Protein AF-0000000077102869 (afdb_homodimer)

Sequence (336 aa):
MNDMNSGKWITVGRIVAPHGVRGDLRVLPETERPAMFKKLKKLFLGGRTYDVRSSRPHKNVYIIHLAGVEDRNGAEPLVGTPVEIPVAELPKLPEGEYYYFQLIGLTVVSDTGDTVGTLTEIIETGANNVYAVKTAEGKEIYLPAIPSCVLSVQPEEKTMTVHLPEWEMNDMNSGKWITVGRIVAPHGVRGDLRVLPETERPAMFKKLKKLFLGGRTYDVRSSRPHKNVYIIHLAGVEDRNGAEPLVGTPVEIPVAELPKLPEGEYYYFQLIGLTVVSDTGDTVGTLTEIIETGANNVYAVKTAEGKEIYLPAIPSCVLSVQPEEKTMTVHLPEWE

Nearest PDB structures (foldseek):
  3a1p-assembly2_C  TM=8.674E-01  e=5.433E-14  Thermus thermophilus HB8
  2f1l-assembly1_A-2  TM=5.100E-01  e=1.401E-15  Pseudomonas aeruginosa
  3h9n-assembly1_A  TM=4.658E-01  e=3.348E-14  Haemophilus influenzae
  2qgg-assembly1_A  TM=4.852E-01  e=1.510E-13  Acinetobacter calcoaceticus
  7cq1-assembly1_A  TM=8.687E-01  e=9.688E-05  Mycobacterium tuberculosis H37Rv

Solvent-accessible surface area (backbone atoms only — not comparable to full-atom values): 18611 Å² total; per-residue (Å²): 134,78,78,72,63,92,65,63,67,43,73,41,26,27,28,51,37,47,41,59,67,61,11,23,31,29,31,36,62,54,52,99,59,56,74,55,55,65,70,52,55,57,40,35,46,87,89,40,78,34,46,45,73,43,48,44,82,51,92,71,27,31,44,35,32,38,62,93,27,66,23,38,79,59,23,52,79,46,42,60,33,54,32,26,37,51,58,88,72,53,81,86,65,60,92,96,54,78,60,67,76,65,47,51,66,19,36,30,26,35,79,86,68,46,80,57,29,30,30,71,44,79,44,84,50,95,63,61,37,34,35,34,25,37,27,91,85,68,46,65,44,60,42,60,63,40,71,86,26,44,68,45,79,37,61,94,77,40,35,30,34,27,42,80,70,71,68,108,135,79,77,71,65,91,65,61,69,43,71,44,26,28,27,52,36,47,40,59,65,60,11,23,31,29,32,36,62,53,52,99,59,58,74,56,55,63,70,52,55,56,40,35,44,89,90,40,80,34,47,43,74,46,49,43,82,50,92,69,26,32,45,35,32,39,62,92,27,67,22,38,79,59,24,51,78,47,41,61,34,52,31,27,38,52,57,88,72,53,79,86,65,61,90,96,54,77,60,68,77,64,48,51,66,20,36,30,24,35,78,87,68,46,78,56,28,30,30,71,44,78,46,84,51,95,65,60,38,35,36,34,26,36,25,92,85,68,48,64,43,58,41,61,64,41,69,85,26,45,68,46,77,37,60,92,76,40,33,32,34,26,42,78,69,71,67,110

Structure (mmCIF, N/CA/C/O backbone):
data_AF-0000000077102869-model_v1
#
loop_
_entity.id
_entity.type
_entity.pdbx_description
1 polymer 'Ribosome maturation factor RimM'
#
loop_
_atom_site.group_PDB
_atom_site.id
_atom_site.type_symbol
_atom_site.label_atom_id
_atom_site.label_alt_id
_atom_site.label_comp_id
_atom_site.label_asym_id
_atom_site.label_entity_id
_atom_site.label_seq_id
_atom_site.pdbx_PDB_ins_code
_atom_site.Cartn_x
_atom_site.Cartn_y
_atom_site.Cartn_z
_atom_site.occupancy
_atom_site.B_iso_or_equiv
_atom_site.auth_seq_id
_atom_site.auth_comp_id
_atom_site.auth_asym_id
_atom_site.auth_atom_id
_atom_site.pdbx_PDB_model_num
ATOM 1 N N . MET A 1 1 ? 10.93 36.062 -1.673 1 30.61 1 MET A N 1
ATOM 2 C CA . MET A 1 1 ? 11.266 35.594 -3.014 1 30.61 1 MET A CA 1
ATOM 3 C C . MET A 1 1 ? 11.805 34.156 -2.977 1 30.61 1 MET A C 1
ATOM 5 O O . MET A 1 1 ? 12.891 33.906 -2.445 1 30.61 1 MET A O 1
ATOM 9 N N . ASN A 1 2 ? 11.094 33.031 -2.426 1 37.41 2 ASN A N 1
ATOM 10 C CA . ASN A 1 2 ? 11.383 31.766 -1.757 1 37.41 2 ASN A CA 1
ATOM 11 C C . ASN A 1 2 ? 12.297 30.875 -2.598 1 37.41 2 ASN A C 1
ATOM 13 O O . ASN A 1 2 ? 12.008 30.609 -3.764 1 37.41 2 ASN A O 1
ATOM 17 N N . ASP A 1 3 ? 13.508 31.062 -2.361 1 34.66 3 ASP A N 1
ATOM 18 C CA . ASP A 1 3 ? 14.555 30.234 -2.963 1 34.66 3 ASP A CA 1
ATOM 19 C C . ASP A 1 3 ? 14.078 28.797 -3.139 1 34.66 3 ASP A C 1
ATOM 21 O O . ASP A 1 3 ? 14.125 28 -2.197 1 34.66 3 ASP A O 1
ATOM 25 N N . MET A 1 4 ? 12.852 28.453 -3.584 1 41.59 4 MET A N 1
ATOM 26 C CA . MET A 1 4 ? 12.484 27.141 -4.102 1 41.59 4 MET A CA 1
ATOM 27 C C . MET A 1 4 ? 13.703 26.406 -4.664 1 41.59 4 MET A C 1
ATOM 29 O O . MET A 1 4 ? 14.117 26.672 -5.793 1 41.59 4 MET A O 1
ATOM 33 N N . ASN A 1 5 ? 14.68 26.359 -3.938 1 45.09 5 ASN A N 1
ATOM 34 C CA . ASN A 1 5 ? 15.914 25.703 -4.34 1 45.09 5 ASN A CA 1
ATOM 35 C C . ASN A 1 5 ? 15.633 24.438 -5.16 1 45.09 5 ASN A C 1
ATOM 37 O O . ASN A 1 5 ? 14.602 23.781 -4.969 1 45.09 5 ASN A O 1
ATOM 41 N N . SER A 1 6 ? 16.109 24.297 -6.41 1 53.5 6 SER A N 1
ATOM 42 C CA . SER A 1 6 ? 16.203 23.453 -7.598 1 53.5 6 SER A CA 1
ATOM 43 C C . SER A 1 6 ? 16.188 21.984 -7.23 1 53.5 6 SER A C 1
ATOM 45 O O . SER A 1 6 ? 16.344 21.109 -8.094 1 53.5 6 SER A O 1
ATOM 47 N N . GLY A 1 7 ? 16.031 21.672 -5.879 1 69 7 GLY A N 1
ATOM 48 C CA . GLY A 1 7 ? 16.281 20.266 -5.641 1 69 7 GLY A CA 1
ATOM 49 C C . GLY A 1 7 ? 15.016 19.422 -5.711 1 69 7 GLY A C 1
ATOM 50 O O . GLY A 1 7 ? 13.914 19.953 -5.824 1 69 7 GLY A O 1
ATOM 51 N N . LYS A 1 8 ? 15.102 18.109 -5.855 1 85.56 8 LYS A N 1
ATOM 52 C CA . LYS A 1 8 ? 14.062 17.094 -5.945 1 85.56 8 LYS A CA 1
ATOM 53 C C . LYS A 1 8 ? 13.289 16.969 -4.633 1 85.56 8 LYS A C 1
ATOM 55 O O . LYS A 1 8 ? 13.875 17.016 -3.553 1 85.56 8 LYS A O 1
ATOM 60 N N . TRP A 1 9 ? 11.93 17.141 -4.66 1 88.38 9 TRP A N 1
ATOM 61 C CA . TRP A 1 9 ? 11.055 16.969 -3.506 1 88.38 9 TRP A CA 1
ATOM 62 C C . TRP A 1 9 ? 10.422 15.578 -3.51 1 88.38 9 TRP A C 1
ATOM 64 O O . TRP A 1 9 ? 10.219 14.984 -4.57 1 88.38 9 TRP A O 1
ATOM 74 N N . ILE A 1 10 ? 10.141 15.141 -2.33 1 92.12 10 ILE A N 1
ATOM 75 C CA . ILE A 1 10 ? 9.445 13.859 -2.207 1 92.12 10 ILE A CA 1
ATOM 76 C C . ILE A 1 10 ? 8.258 14.008 -1.259 1 92.12 10 ILE A C 1
ATOM 78 O O . ILE A 1 10 ? 8.344 14.719 -0.254 1 92.12 10 ILE A O 1
ATOM 82 N N . THR A 1 11 ? 7.172 13.344 -1.599 1 95.06 11 THR A N 1
ATOM 83 C CA . THR A 1 11 ? 6.004 13.305 -0.723 1 95.06 11 THR A CA 1
ATOM 84 C C . THR A 1 11 ? 6.211 12.289 0.401 1 95.06 11 THR A C 1
ATOM 86 O O . THR A 1 11 ? 6.578 11.141 0.15 1 95.06 11 THR A O 1
ATOM 89 N N . VAL A 1 12 ? 5.969 12.758 1.649 1 95.38 12 VAL A N 1
ATOM 90 C CA . VAL A 1 12 ? 6.242 11.859 2.768 1 95.38 12 VAL A CA 1
ATOM 91 C C . VAL A 1 12 ? 4.988 11.703 3.621 1 95.38 12 VAL A C 1
ATOM 93 O O . VAL A 1 12 ? 4.992 10.969 4.613 1 95.38 12 VAL A O 1
ATOM 96 N N . GLY A 1 13 ? 3.914 12.328 3.25 1 96.69 13 GLY A N 1
ATOM 97 C CA . GLY A 1 13 ? 2.666 12.234 3.99 1 96.69 13 GLY A CA 1
ATOM 98 C C . GLY A 1 13 ? 1.597 13.18 3.477 1 96.69 13 GLY A C 1
ATOM 99 O O . GLY A 1 13 ? 1.709 13.711 2.369 1 96.69 13 GLY A O 1
ATOM 100 N N . ARG A 1 14 ? 0.601 13.359 4.34 1 97.56 14 ARG A N 1
ATOM 101 C CA . ARG A 1 14 ? -0.479 14.281 4.02 1 97.56 14 ARG A CA 1
ATOM 102 C C . ARG A 1 14 ? -1.113 14.844 5.289 1 97.56 14 ARG A C 1
ATOM 104 O O . ARG A 1 14 ? -1.105 14.195 6.332 1 97.56 14 ARG A O 1
ATOM 111 N N . ILE A 1 15 ? -1.619 16.031 5.172 1 97.38 15 ILE A N 1
ATOM 112 C CA . ILE A 1 15 ? -2.375 16.625 6.273 1 97.38 15 ILE A CA 1
ATOM 113 C C . ILE A 1 15 ? -3.789 16.047 6.293 1 97.38 15 ILE A C 1
ATOM 115 O O . ILE A 1 15 ? -4.539 16.188 5.324 1 97.38 15 ILE A O 1
ATOM 119 N N . VAL A 1 16 ? -4.156 15.477 7.461 1 96 16 VAL A N 1
ATOM 120 C CA . VAL A 1 16 ? -5.434 14.773 7.418 1 96 16 VAL A CA 1
ATOM 121 C C . VAL A 1 16 ? -6.453 15.5 8.297 1 96 16 VAL A C 1
ATOM 123 O O . VAL A 1 16 ? -7.656 15.242 8.203 1 96 16 VAL A O 1
ATOM 126 N N . ALA A 1 17 ? -6.004 16.438 9.242 1 94.75 17 ALA A N 1
ATOM 127 C CA . ALA A 1 17 ? -6.93 17.188 10.094 1 94.75 17 ALA A CA 1
ATOM 128 C C . ALA A 1 17 ? -6.203 18.281 10.867 1 94.75 17 ALA A C 1
ATOM 130 O O . ALA A 1 17 ? -4.992 18.188 11.086 1 94.75 17 ALA A O 1
ATOM 131 N N . PRO A 1 18 ? -6.988 19.328 11.219 1 94.94 18 PRO A N 1
ATOM 132 C CA . PRO A 1 18 ? -6.465 20.188 12.281 1 94.94 18 PRO A CA 1
ATOM 133 C C . PRO A 1 18 ? -6.441 19.484 13.641 1 94.94 18 PRO A C 1
ATOM 135 O O . PRO A 1 18 ? -7.152 18.5 13.852 1 94.94 18 PRO A O 1
ATOM 138 N N . HIS A 1 19 ? -5.598 19.938 14.523 1 95.06 19 HIS A N 1
ATOM 139 C CA . HIS A 1 19 ? -5.535 19.453 15.898 1 95.06 19 HIS A CA 1
ATOM 140 C C . HIS A 1 19 ? -5.738 20.594 16.891 1 95.06 19 HIS A C 1
ATOM 142 O O . HIS A 1 19 ? -4.8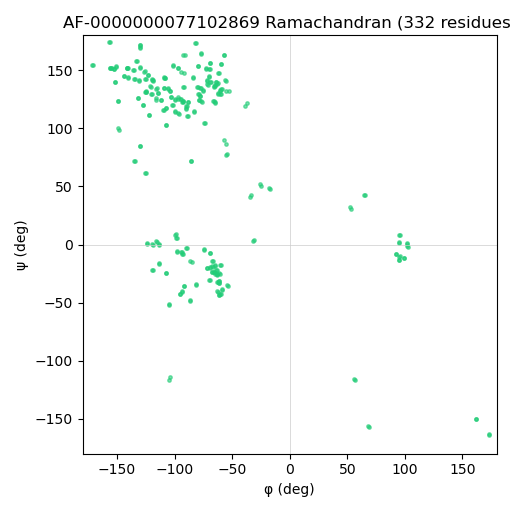63 21.453 17.047 1 95.06 19 HIS A O 1
ATOM 148 N N . GLY A 1 20 ? -6.816 20.562 17.547 1 92.5 20 GLY A N 1
ATOM 149 C CA . GLY A 1 20 ? -7.09 21.609 18.516 1 92.5 20 GLY A CA 1
ATOM 150 C C . GLY A 1 20 ? -7.352 22.953 17.859 1 92.5 20 GLY A C 1
ATOM 151 O O . GLY A 1 20 ? -7.84 23.031 16.734 1 92.5 20 GLY A O 1
ATOM 152 N N . VAL A 1 21 ? -7.125 24.016 18.672 1 93.44 21 VAL A N 1
ATOM 153 C CA . VAL A 1 21 ? -7.539 25.344 18.234 1 93.44 21 VAL A CA 1
ATOM 154 C C . VAL A 1 21 ? -6.312 26.219 18 1 93.44 21 VAL A C 1
ATOM 156 O O . VAL A 1 21 ? -6.434 27.391 17.594 1 93.44 21 VAL A O 1
ATOM 159 N N . ARG A 1 22 ? -5.125 25.734 18.188 1 94.88 22 ARG A N 1
ATOM 160 C CA . ARG A 1 22 ? -3.918 26.547 18.156 1 94.88 22 ARG A CA 1
ATOM 161 C C . ARG A 1 22 ? -3.229 26.453 16.797 1 94.88 22 ARG A C 1
ATOM 163 O O . ARG A 1 22 ? -2.084 26.891 16.641 1 94.88 22 ARG A O 1
ATOM 170 N N . GLY A 1 23 ? -3.824 25.797 15.836 1 97.06 23 GLY A N 1
ATOM 171 C CA . GLY A 1 23 ? -3.285 25.734 14.492 1 97.06 23 GLY A CA 1
ATOM 172 C C . GLY A 1 23 ? -2.449 24.5 14.227 1 97.06 23 GLY A C 1
ATOM 173 O O . GLY A 1 23 ? -1.849 24.359 13.164 1 97.06 23 GLY A O 1
ATOM 174 N N . ASP A 1 24 ? -2.449 23.594 15.141 1 97.25 24 ASP A N 1
ATOM 175 C CA . ASP A 1 24 ? -1.696 22.359 14.953 1 97.25 24 ASP A CA 1
ATOM 176 C C . ASP A 1 24 ? -2.336 21.484 13.875 1 97.25 24 ASP A C 1
ATOM 178 O O . ASP A 1 24 ? -3.543 21.562 13.641 1 97.25 24 ASP A O 1
ATOM 182 N N . LEU A 1 25 ? -1.438 20.703 13.227 1 97.31 25 LEU A N 1
ATOM 183 C CA . LEU A 1 25 ? -1.884 19.859 12.125 1 97.31 25 LEU A CA 1
ATOM 184 C C . LEU A 1 25 ? -1.639 18.391 12.438 1 97.31 25 LEU A C 1
ATOM 186 O O . LEU A 1 25 ? -0.607 18.031 13.016 1 97.31 25 LEU A O 1
ATOM 190 N N . ARG A 1 26 ? -2.572 17.516 12.047 1 96.44 26 ARG A N 1
ATOM 191 C CA . ARG A 1 26 ? -2.365 16.062 12.039 1 96.44 26 ARG A CA 1
ATOM 192 C C . ARG A 1 26 ? -1.809 15.609 10.695 1 96.44 26 ARG A C 1
ATOM 194 O O . ARG A 1 26 ? -2.477 15.727 9.664 1 96.44 26 ARG A O 1
ATOM 201 N N . VAL A 1 27 ? -0.632 15.078 10.734 1 97.62 27 VAL A N 1
ATOM 202 C CA . VAL A 1 27 ? 0.042 14.594 9.539 1 97.62 27 VAL A CA 1
ATOM 203 C C . VAL A 1 27 ? 0.064 13.07 9.539 1 97.62 27 VAL A C 1
ATOM 205 O O . VAL A 1 27 ? 0.608 12.453 10.453 1 97.62 27 VAL A O 1
ATOM 208 N N . LEU A 1 28 ? -0.569 12.516 8.578 1 97.38 28 LEU A N 1
ATOM 209 C CA . LEU A 1 28 ? -0.46 11.078 8.359 1 97.38 28 LEU A CA 1
ATOM 210 C C . LEU A 1 28 ? 0.793 10.742 7.559 1 97.38 28 LEU A C 1
ATOM 212 O O . LEU A 1 28 ? 0.917 11.133 6.398 1 97.38 28 LEU A O 1
ATOM 216 N N . PRO A 1 29 ? 1.696 10.031 8.219 1 96.25 29 PRO A N 1
ATOM 217 C CA . PRO A 1 29 ? 2.902 9.664 7.469 1 96.25 29 PRO A CA 1
ATOM 218 C C . PRO A 1 29 ? 2.613 8.703 6.32 1 96.25 29 PRO A C 1
ATOM 220 O O . PRO A 1 29 ? 1.789 7.793 6.461 1 96.25 29 PRO A O 1
ATOM 223 N N . GLU A 1 30 ? 3.189 8.961 5.23 1 93.69 30 GLU A N 1
ATOM 224 C CA . GLU A 1 30 ? 3.188 8.078 4.066 1 93.69 30 GLU A CA 1
ATOM 225 C C . GLU A 1 30 ? 4.609 7.781 3.598 1 93.69 30 GLU A C 1
ATOM 227 O O . GLU A 1 30 ? 4.965 8.07 2.453 1 93.69 30 GLU A O 1
ATOM 232 N N . THR A 1 31 ? 5.332 7.18 4.48 1 91.38 31 THR A N 1
ATOM 233 C CA . THR A 1 31 ? 6.727 6.805 4.297 1 91.38 31 THR A CA 1
ATOM 234 C C . THR A 1 31 ? 7.07 5.57 5.129 1 91.38 31 THR A C 1
ATOM 236 O O . THR A 1 31 ? 6.441 5.316 6.156 1 91.38 31 THR A O 1
ATOM 239 N N . GLU A 1 32 ? 8.039 4.859 4.668 1 89.38 32 GLU A N 1
ATOM 240 C CA . GLU A 1 32 ? 8.492 3.674 5.391 1 89.38 32 GLU A CA 1
ATOM 241 C C . GLU A 1 32 ? 9.297 4.059 6.629 1 89.38 32 GLU A C 1
ATOM 243 O O . GLU A 1 32 ? 9.594 3.207 7.469 1 89.38 32 GLU A O 1
ATOM 248 N N . ARG A 1 33 ? 9.555 5.324 6.859 1 90.69 33 ARG A N 1
ATOM 249 C CA . ARG A 1 33 ? 10.344 5.797 7.992 1 90.69 33 ARG A CA 1
ATOM 250 C C . ARG A 1 33 ? 9.68 6.996 8.656 1 90.69 33 ARG A C 1
ATOM 252 O O . ARG A 1 33 ? 10.266 8.086 8.711 1 90.69 33 ARG A O 1
ATOM 259 N N . PRO A 1 34 ? 8.609 6.781 9.336 1 93.31 34 PRO A N 1
ATOM 260 C CA . PRO A 1 34 ? 7.844 7.906 9.883 1 93.31 34 PRO A CA 1
ATOM 261 C C . PRO A 1 34 ? 8.594 8.648 10.977 1 93.31 34 PRO A C 1
ATOM 263 O O . PRO A 1 34 ? 8.305 9.82 11.242 1 93.31 34 PRO A O 1
ATOM 266 N N . ALA A 1 35 ? 9.547 8.047 11.656 1 92.25 35 ALA A N 1
ATOM 267 C CA . ALA A 1 35 ? 10.273 8.68 12.75 1 92.25 35 ALA A CA 1
ATOM 268 C C . ALA A 1 35 ? 11.008 9.93 12.258 1 92.25 35 ALA A C 1
ATOM 270 O O . ALA A 1 35 ? 11.414 10.773 13.062 1 92.25 35 ALA A O 1
ATOM 271 N N . MET A 1 36 ? 11.188 10.047 11 1 91.94 36 MET A N 1
ATOM 272 C CA . MET A 1 36 ? 11.867 11.203 10.422 1 91.94 36 MET A CA 1
ATOM 273 C C . MET A 1 36 ? 11.109 12.492 10.734 1 91.94 36 MET A C 1
ATOM 275 O O . MET A 1 36 ? 11.695 13.57 10.766 1 91.94 36 MET A O 1
ATOM 279 N N . PHE A 1 37 ? 9.82 12.461 10.992 1 94.88 37 PHE A N 1
ATOM 280 C CA . PHE A 1 37 ? 9 13.641 11.242 1 94.88 37 PHE A CA 1
ATOM 281 C C . PHE A 1 37 ? 9.422 14.328 12.531 1 94.88 37 PHE A C 1
ATOM 283 O O . PHE A 1 37 ? 9.172 15.523 12.719 1 94.88 37 PHE A O 1
ATOM 290 N N . LYS A 1 38 ? 10.031 13.586 13.406 1 92.81 38 LYS A N 1
ATOM 291 C CA . LYS A 1 38 ? 10.477 14.164 14.672 1 92.81 38 LYS A CA 1
ATOM 292 C C . LYS A 1 38 ? 11.602 15.172 14.445 1 92.81 38 LYS A C 1
ATOM 294 O O . LYS A 1 38 ? 11.844 16.031 15.289 1 92.81 38 LYS A O 1
ATOM 299 N N . LYS A 1 39 ? 12.227 15.117 13.344 1 88.44 39 LYS A N 1
ATOM 300 C CA . LYS A 1 39 ? 13.453 15.891 13.141 1 88.44 39 LYS A CA 1
ATOM 301 C C . LYS A 1 39 ? 13.266 16.922 12.039 1 88.44 39 LYS A C 1
ATOM 303 O O . LYS A 1 39 ? 14.211 17.641 11.688 1 88.44 39 LYS A O 1
ATOM 308 N N . LEU A 1 40 ? 12.102 16.969 11.547 1 89.06 40 LEU A N 1
ATOM 309 C CA . LEU A 1 40 ? 11.891 17.875 10.422 1 89.06 40 LEU A CA 1
ATOM 310 C C . LEU A 1 40 ? 11.914 19.328 10.883 1 89.06 40 LEU A C 1
ATOM 312 O O . LEU A 1 40 ? 11.32 19.656 11.914 1 89.06 40 LEU A O 1
ATOM 316 N N . LYS A 1 41 ? 12.57 20.219 10.109 1 90.06 41 LYS A N 1
ATOM 317 C CA . LYS A 1 41 ? 12.641 21.641 10.43 1 90.06 41 LYS A CA 1
ATOM 318 C C . LYS A 1 41 ? 11.773 22.453 9.477 1 90.06 41 LYS A C 1
ATOM 320 O O . LYS A 1 41 ? 11.344 23.562 9.82 1 90.06 41 LYS A O 1
ATOM 325 N N . LYS A 1 42 ? 11.539 21.922 8.305 1 92.25 42 LYS A N 1
ATOM 326 C CA . LYS A 1 42 ? 10.734 22.594 7.289 1 92.25 42 LYS A CA 1
ATOM 327 C C . LYS A 1 42 ? 9.844 21.594 6.547 1 92.25 42 LYS A C 1
ATOM 329 O O . LYS A 1 42 ? 10.203 20.422 6.414 1 92.25 42 LYS A O 1
ATOM 334 N N . LEU A 1 43 ? 8.734 22.094 6.07 1 93.62 43 LEU A N 1
ATOM 335 C CA . LEU A 1 43 ? 7.809 21.344 5.23 1 93.62 43 LEU A CA 1
ATOM 336 C C . LEU A 1 43 ? 7.355 22.188 4.039 1 93.62 43 LEU A C 1
ATOM 338 O O . LEU A 1 43 ? 7.195 23.406 4.16 1 93.62 43 LEU A O 1
ATOM 342 N N . PHE A 1 44 ? 7.227 21.516 2.943 1 95.62 44 PHE A N 1
ATOM 343 C CA . PHE A 1 44 ? 6.609 22.125 1.767 1 95.62 44 PHE A CA 1
ATOM 344 C C . PHE A 1 44 ? 5.168 21.656 1.611 1 95.62 44 PHE A C 1
ATOM 346 O O . PHE A 1 44 ? 4.906 20.453 1.511 1 95.62 44 PHE A O 1
ATOM 353 N N . LEU A 1 45 ? 4.191 22.594 1.626 1 95.38 45 LEU A N 1
ATOM 354 C CA . LEU A 1 45 ? 2.764 22.344 1.484 1 95.38 45 LEU A CA 1
ATOM 355 C C . LEU A 1 45 ? 2.16 23.203 0.379 1 95.38 45 LEU A C 1
ATOM 357 O O . LEU A 1 45 ? 2.125 24.422 0.493 1 95.38 45 LEU A O 1
ATOM 361 N N . GLY A 1 46 ? 1.623 22.594 -0.585 1 87.88 46 GLY A N 1
ATOM 362 C CA . GLY A 1 46 ? 0.875 23.328 -1.598 1 87.88 46 GLY A CA 1
ATOM 363 C C . GLY A 1 46 ? 1.654 24.469 -2.203 1 87.88 46 GLY A C 1
ATOM 364 O O . GLY A 1 46 ? 1.11 25.562 -2.398 1 87.88 46 GLY A O 1
ATOM 365 N N . GLY A 1 47 ? 2.924 24.391 -2.305 1 87.56 47 GLY A N 1
ATOM 366 C CA . GLY A 1 47 ? 3.697 25.406 -2.996 1 87.56 47 GLY A CA 1
ATOM 367 C C . GLY A 1 47 ? 4.414 26.359 -2.053 1 87.56 47 GLY A C 1
ATOM 368 O O . GLY A 1 47 ? 5.043 27.328 -2.492 1 87.56 47 GLY A O 1
ATOM 369 N N . ARG A 1 48 ? 4.223 26.188 -0.831 1 93 48 ARG A N 1
ATOM 370 C CA . ARG A 1 48 ? 4.836 27.062 0.164 1 93 48 ARG A CA 1
ATOM 371 C C . ARG A 1 48 ? 5.637 26.266 1.182 1 93 48 ARG A C 1
ATOM 373 O O . ARG A 1 48 ? 5.211 25.188 1.603 1 93 48 ARG A O 1
ATOM 380 N N . THR A 1 49 ? 6.77 26.906 1.54 1 94.31 49 THR A N 1
ATOM 381 C CA . THR A 1 49 ? 7.582 26.297 2.588 1 94.31 49 THR A CA 1
ATOM 382 C C . THR A 1 49 ? 7.199 26.859 3.957 1 94.31 49 THR A C 1
ATOM 384 O O . THR A 1 49 ? 7.004 28.062 4.113 1 94.31 49 THR A O 1
ATOM 387 N N . TYR A 1 50 ? 7.078 25.969 4.941 1 96.31 50 TYR A N 1
ATOM 388 C CA . TYR A 1 50 ? 6.781 26.328 6.32 1 96.31 50 TYR A CA 1
ATOM 389 C C . TYR A 1 50 ? 7.898 25.891 7.258 1 96.31 50 TYR A C 1
ATOM 391 O O . TYR A 1 50 ? 8.461 24.797 7.098 1 96.31 50 TYR A O 1
ATOM 399 N N . ASP A 1 51 ? 8.18 26.719 8.234 1 96.31 51 ASP A N 1
ATOM 400 C CA . ASP A 1 51 ? 9.047 26.297 9.336 1 96.31 51 ASP A CA 1
ATOM 401 C C . ASP A 1 51 ? 8.273 25.453 10.352 1 96.31 51 ASP A C 1
ATOM 403 O O . ASP A 1 51 ? 7.176 25.828 10.766 1 96.31 51 ASP A O 1
ATOM 407 N N . VAL A 1 52 ? 8.906 24.375 10.758 1 96.56 52 VAL A N 1
ATOM 408 C CA . VAL A 1 52 ? 8.297 23.516 11.766 1 96.56 52 VAL A CA 1
ATOM 409 C C . VAL A 1 52 ? 8.688 24 13.156 1 96.56 52 VAL A C 1
ATOM 411 O O . VAL A 1 52 ? 9.875 24.078 13.484 1 96.56 52 VAL A O 1
ATOM 414 N N . ARG A 1 53 ? 7.707 24.297 13.938 1 97.44 53 ARG A N 1
ATOM 415 C CA . ARG A 1 53 ? 7.965 24.766 15.297 1 97.44 53 ARG A CA 1
ATOM 416 C C . ARG A 1 53 ? 7.988 23.609 16.281 1 97.44 53 ARG A C 1
ATOM 418 O O . ARG A 1 53 ? 8.758 23.609 17.234 1 97.44 53 ARG A O 1
ATOM 425 N N . SER A 1 54 ? 7.18 22.656 16.062 1 97.31 54 SER A N 1
ATOM 426 C CA . SER A 1 54 ? 7.16 21.453 16.875 1 97.31 54 SER A CA 1
ATOM 427 C C . SER A 1 54 ? 6.574 20.266 16.109 1 97.31 54 SER A C 1
ATOM 429 O O . SER A 1 54 ? 5.805 20.469 15.164 1 97.31 54 SER A O 1
ATOM 431 N N . SER A 1 55 ? 6.977 19.109 16.438 1 97.5 55 SER A N 1
ATOM 432 C CA . SER A 1 55 ? 6.527 17.844 15.859 1 97.5 55 SER A CA 1
ATOM 433 C C . SER A 1 55 ? 6.586 16.719 16.891 1 97.5 55 SER A C 1
ATOM 435 O O . SER A 1 55 ? 7.648 16.438 17.438 1 97.5 55 SER A O 1
ATOM 437 N N . ARG A 1 56 ? 5.43 16.062 17.109 1 96.94 56 ARG A N 1
ATOM 438 C CA . ARG A 1 56 ? 5.391 14.969 18.078 1 96.94 56 ARG A CA 1
ATOM 439 C C . ARG A 1 56 ? 4.453 13.859 17.609 1 96.94 56 ARG A C 1
ATOM 441 O O . ARG A 1 56 ? 3.443 14.125 16.953 1 96.94 56 ARG A O 1
ATOM 448 N N . PRO A 1 57 ? 4.789 12.617 17.906 1 95.75 57 PRO A N 1
ATOM 449 C CA . PRO A 1 57 ? 3.91 11.508 17.531 1 95.75 57 PRO A CA 1
ATOM 450 C C . PRO A 1 57 ? 2.617 11.477 18.344 1 95.75 57 PRO A C 1
ATOM 452 O O . PRO A 1 57 ? 2.615 11.852 19.516 1 95.75 57 PRO A O 1
ATOM 455 N N . HIS A 1 58 ? 1.554 11.086 17.734 1 93.44 58 HIS A N 1
ATOM 456 C CA . HIS A 1 58 ? 0.241 10.891 18.344 1 93.44 58 HIS A CA 1
ATOM 457 C C . HIS A 1 58 ? -0.533 9.789 17.625 1 93.44 58 HIS A C 1
ATOM 459 O O . HIS A 1 58 ? -1.154 10.023 16.594 1 93.44 58 HIS A O 1
ATOM 465 N N . LYS A 1 59 ? -0.513 8.633 18.234 1 89.25 59 LYS A N 1
ATOM 466 C CA . LYS A 1 59 ? -1.146 7.473 17.609 1 89.25 59 LYS A CA 1
ATOM 467 C C . LYS A 1 59 ? -0.583 7.227 16.219 1 89.25 59 LYS A C 1
ATOM 469 O O . LYS A 1 59 ? 0.618 6.996 16.047 1 89.25 59 LYS A O 1
ATOM 474 N N . ASN A 1 60 ? -1.407 7.348 15.148 1 90.81 60 ASN A N 1
ATOM 475 C CA . ASN A 1 60 ? -0.939 7.016 13.805 1 90.81 60 ASN A CA 1
ATOM 476 C C . ASN A 1 60 ? -0.553 8.266 13.016 1 90.81 60 ASN A C 1
ATOM 478 O O . ASN A 1 60 ? -0.31 8.195 11.812 1 90.81 60 ASN A O 1
ATOM 482 N N . VAL A 1 61 ? -0.543 9.367 13.742 1 95.38 61 VAL A N 1
ATOM 483 C CA . VAL A 1 61 ? -0.175 10.602 13.062 1 95.38 61 VAL A CA 1
ATOM 484 C C . VAL A 1 61 ? 0.91 11.328 13.867 1 95.38 61 VAL A C 1
ATOM 486 O O . VAL A 1 61 ? 1.287 10.883 14.953 1 95.38 61 VAL A O 1
ATOM 489 N N . TYR A 1 62 ? 1.42 12.352 13.258 1 96.88 62 TYR A N 1
ATOM 490 C CA . TYR A 1 62 ? 2.24 13.336 13.945 1 96.88 62 TYR A CA 1
ATOM 491 C C . TYR A 1 62 ? 1.497 14.656 14.094 1 96.88 62 TYR A C 1
ATOM 493 O O . TYR A 1 62 ? 0.83 15.109 13.156 1 96.88 62 TYR A O 1
ATOM 501 N N . ILE A 1 63 ? 1.56 15.242 15.273 1 97.56 63 ILE A N 1
ATOM 502 C CA . ILE A 1 63 ? 1.062 16.594 15.5 1 97.56 63 ILE A CA 1
ATOM 503 C C . ILE A 1 63 ? 2.176 17.609 15.242 1 97.56 63 ILE A C 1
ATOM 505 O O . ILE A 1 63 ? 3.199 17.594 15.93 1 97.56 63 ILE A O 1
ATOM 509 N N . ILE A 1 64 ? 1.938 18.5 14.25 1 98 64 ILE A N 1
ATOM 510 C CA . ILE A 1 64 ? 2.984 19.422 13.828 1 98 64 ILE A CA 1
ATOM 511 C C . ILE A 1 64 ? 2.471 20.859 13.914 1 98 64 ILE A C 1
ATOM 513 O O . ILE A 1 64 ? 1.355 21.156 13.484 1 98 64 ILE A O 1
ATOM 517 N N . HIS A 1 65 ? 3.248 21.672 14.508 1 98.25 65 HIS A N 1
ATOM 518 C CA . HIS A 1 65 ? 2.979 23.094 14.547 1 98.25 65 HIS A CA 1
ATOM 519 C C . HIS A 1 65 ? 3.865 23.859 13.555 1 98.25 65 HIS A C 1
ATOM 521 O O . HIS A 1 65 ? 5.086 23.672 13.555 1 98.25 65 HIS A O 1
ATOM 527 N N . LEU A 1 66 ? 3.211 24.656 12.711 1 97.88 66 LEU A N 1
ATOM 528 C CA . LEU A 1 66 ? 3.934 25.406 11.695 1 97.88 66 LEU A CA 1
ATOM 529 C C . LEU A 1 66 ? 3.939 26.906 12.031 1 97.88 66 LEU A C 1
ATOM 531 O O . LEU A 1 66 ? 2.939 27.438 12.516 1 97.88 66 LEU A O 1
ATOM 535 N N . ALA A 1 67 ? 5.047 27.516 11.719 1 97.56 67 ALA A N 1
ATOM 536 C CA . ALA A 1 67 ? 5.074 28.969 11.82 1 97.56 67 ALA A CA 1
ATOM 537 C C . ALA A 1 67 ? 4.07 29.609 10.859 1 97.56 67 ALA A C 1
ATOM 539 O O . ALA A 1 67 ? 4.012 29.25 9.68 1 97.56 67 ALA A O 1
ATOM 540 N N . GLY A 1 68 ? 3.289 30.469 11.391 1 96.62 68 GLY A N 1
ATOM 541 C CA . GLY A 1 68 ? 2.363 31.203 10.539 1 96.62 68 GLY A CA 1
ATOM 542 C C . GLY A 1 68 ? 0.978 30.594 10.492 1 96.62 68 GLY A C 1
ATOM 543 O O . GLY A 1 68 ? 0.057 31.156 9.906 1 96.62 68 GLY A O 1
ATOM 544 N N . VAL A 1 69 ? 0.838 29.438 11.023 1 97.44 69 VAL A N 1
ATOM 545 C CA . VAL A 1 69 ? -0.468 28.812 11.188 1 97.44 69 VAL A CA 1
ATOM 546 C C . VAL A 1 69 ? -0.872 28.812 12.656 1 97.44 69 VAL A C 1
ATOM 548 O O . VAL A 1 69 ? -0.436 27.953 13.43 1 97.44 69 VAL A O 1
ATOM 551 N N . GLU A 1 70 ? -1.743 29.703 13.008 1 96.56 70 GLU A N 1
ATOM 552 C CA . GLU A 1 70 ? -1.846 30 14.43 1 96.56 70 GLU A CA 1
ATOM 553 C C . GLU A 1 70 ? -3.24 29.688 14.961 1 96.56 70 GLU A C 1
ATOM 555 O O . GLU A 1 70 ? -3.537 29.953 16.125 1 96.56 70 GLU A O 1
ATOM 560 N N . ASP A 1 71 ? -4.066 29.25 14.141 1 96.12 71 ASP A N 1
ATOM 561 C CA . ASP A 1 71 ? -5.395 28.844 14.586 1 96.12 71 ASP A CA 1
ATOM 562 C C . ASP A 1 71 ? -6.02 27.844 13.617 1 96.12 71 ASP A C 1
ATOM 564 O O . ASP A 1 71 ? -5.402 27.484 12.609 1 96.12 71 ASP A O 1
ATOM 568 N N . ARG A 1 72 ? -7.18 27.328 14.008 1 93.5 72 ARG A N 1
ATOM 569 C CA . ARG A 1 72 ? -7.844 26.281 13.227 1 93.5 72 ARG A CA 1
ATOM 570 C C . ARG A 1 72 ? -8.219 26.797 11.844 1 93.5 72 ARG A C 1
ATOM 572 O O . ARG A 1 72 ? -8.195 26.047 10.867 1 93.5 72 ARG A O 1
ATOM 579 N N . ASN A 1 73 ? -8.531 28.078 11.75 1 93.62 73 ASN A N 1
ATOM 580 C CA . ASN A 1 73 ? -8.867 28.656 10.453 1 93.62 73 ASN A CA 1
ATOM 581 C C . ASN A 1 73 ? -7.695 28.578 9.477 1 93.62 73 ASN A C 1
ATOM 583 O O . ASN A 1 73 ? -7.887 28.375 8.281 1 93.62 73 ASN A O 1
ATOM 587 N N . GLY A 1 74 ? -6.566 28.828 9.984 1 94.5 74 GLY A N 1
ATOM 588 C CA . GLY A 1 74 ? -5.363 28.703 9.172 1 94.5 74 GLY A CA 1
ATOM 589 C C . GLY A 1 74 ? -5.02 27.266 8.82 1 94.5 74 GLY A C 1
ATOM 590 O O . GLY A 1 74 ? -4.426 27.016 7.773 1 94.5 74 GLY A O 1
ATOM 591 N N . ALA A 1 75 ? -5.375 26.359 9.695 1 95.81 75 ALA A N 1
ATOM 592 C CA . ALA A 1 75 ? -5.012 24.953 9.547 1 95.81 75 ALA A CA 1
ATOM 593 C C . ALA A 1 75 ? -5.961 24.234 8.594 1 95.81 75 ALA A C 1
ATOM 595 O O . ALA A 1 75 ? -5.535 23.406 7.797 1 95.81 75 ALA A O 1
ATOM 596 N N . GLU A 1 76 ? -7.188 24.562 8.562 1 93.38 76 GLU A N 1
ATOM 597 C CA . GLU A 1 76 ? -8.25 23.844 7.863 1 93.38 76 GLU A CA 1
ATOM 598 C C . GLU A 1 76 ? -7.988 23.797 6.359 1 93.38 76 GLU A C 1
ATOM 600 O O . GLU A 1 76 ? -8.125 22.734 5.738 1 93.38 76 GLU A O 1
ATOM 605 N N . PRO A 1 77 ? -7.559 24.906 5.758 1 93.44 77 PRO A N 1
ATOM 606 C CA . PRO A 1 77 ? -7.348 24.875 4.309 1 93.44 77 PRO A CA 1
ATOM 607 C C . PRO A 1 77 ? -6.195 23.953 3.904 1 93.44 77 PRO A C 1
ATOM 609 O O . PRO A 1 77 ? -6.047 23.625 2.725 1 93.44 77 PRO A O 1
ATOM 612 N N . LEU A 1 78 ? -5.402 23.562 4.812 1 95.62 78 LEU A N 1
ATOM 613 C CA . LEU A 1 78 ? -4.234 22.75 4.504 1 95.62 78 LEU A CA 1
ATOM 614 C C . LEU A 1 78 ? -4.602 21.266 4.477 1 95.62 78 LEU A C 1
ATOM 616 O O . LEU A 1 78 ? -3.824 20.438 3.992 1 95.62 78 LEU A O 1
ATOM 620 N N . VAL A 1 79 ? -5.715 20.938 4.977 1 94.19 79 VAL A N 1
ATOM 621 C CA . VAL A 1 79 ? -6.141 19.547 5.031 1 94.19 79 VAL A CA 1
ATOM 622 C C . VAL A 1 79 ? -6.234 18.984 3.615 1 94.19 79 VAL A C 1
ATOM 624 O O . VAL A 1 79 ? -6.766 19.641 2.713 1 94.19 79 VAL A O 1
ATOM 627 N N . GLY A 1 80 ? -5.66 17.812 3.467 1 95.25 80 GLY A N 1
ATOM 628 C CA . GLY A 1 80 ? -5.633 17.141 2.17 1 95.25 80 GLY A CA 1
ATOM 629 C C . GLY A 1 80 ? -4.352 17.406 1.396 1 95.25 80 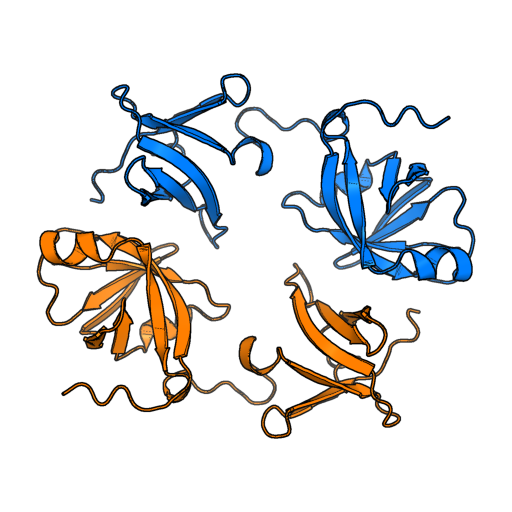GLY A C 1
ATOM 630 O O . GLY A 1 80 ? -4.059 16.703 0.426 1 95.25 80 GLY A O 1
ATOM 631 N N . THR A 1 81 ? -3.602 18.328 1.802 1 96.38 81 THR A N 1
ATOM 632 C CA . THR A 1 81 ? -2.385 18.703 1.096 1 96.38 81 THR A CA 1
ATOM 633 C C . THR A 1 81 ? -1.276 17.688 1.329 1 96.38 81 THR A C 1
ATOM 635 O O . THR A 1 81 ? -1.028 17.281 2.467 1 96.38 81 THR A O 1
ATOM 638 N N . PRO A 1 82 ? -0.644 17.297 0.246 1 97.31 82 PRO A N 1
ATOM 639 C CA . PRO A 1 82 ? 0.543 16.453 0.43 1 97.31 82 PRO A CA 1
ATOM 640 C C . PRO A 1 82 ? 1.665 17.172 1.172 1 97.31 82 PRO A C 1
ATOM 642 O O . PRO A 1 82 ? 1.864 18.375 0.979 1 97.31 82 PRO A O 1
ATOM 645 N N . VAL A 1 83 ? 2.291 16.422 2.039 1 97.44 83 VAL A N 1
ATOM 646 C CA . VAL A 1 83 ? 3.469 16.922 2.742 1 97.44 83 VAL A CA 1
ATOM 647 C C . VAL A 1 83 ? 4.73 16.531 1.978 1 97.44 83 VAL A C 1
ATOM 649 O O . VAL A 1 83 ? 5.008 15.344 1.794 1 97.44 83 VAL A O 1
ATOM 652 N N . GLU A 1 84 ? 5.52 17.516 1.632 1 96.25 84 GLU A N 1
ATOM 653 C CA . GLU A 1 84 ? 6.727 17.25 0.848 1 96.25 84 GLU A CA 1
ATOM 654 C C . GLU A 1 84 ? 7.961 17.828 1.531 1 96.25 84 GLU A C 1
ATOM 656 O O . GLU A 1 84 ? 7.867 18.812 2.268 1 96.25 84 GLU A O 1
ATOM 661 N N . ILE A 1 85 ? 9.062 17.234 1.349 1 92.31 85 ILE A N 1
ATOM 662 C CA . ILE A 1 85 ? 10.328 17.734 1.869 1 92.31 85 ILE A CA 1
ATOM 663 C C . ILE A 1 85 ? 11.406 17.625 0.792 1 92.31 85 ILE A C 1
ATOM 665 O O . ILE A 1 85 ? 11.328 16.781 -0.094 1 92.31 85 ILE A O 1
ATOM 669 N N . PRO A 1 86 ? 12.398 18.547 0.83 1 87.12 86 PRO A N 1
ATOM 670 C CA . PRO A 1 86 ? 13.539 18.375 -0.072 1 87.12 86 PRO A CA 1
ATOM 671 C C . PRO A 1 86 ? 14.32 17.094 0.206 1 87.12 86 PRO A C 1
ATOM 673 O O . PRO A 1 86 ? 14.523 16.734 1.367 1 87.12 86 PRO A O 1
ATOM 676 N N . VAL A 1 87 ? 14.727 16.422 -0.825 1 88.12 87 VAL A N 1
ATOM 677 C CA . VAL A 1 87 ? 15.5 15.203 -0.694 1 88.12 87 VAL A CA 1
ATOM 678 C C . VAL A 1 87 ? 16.734 15.461 0.158 1 88.12 87 VAL A C 1
ATOM 680 O O . VAL A 1 87 ? 17.125 14.617 0.967 1 88.12 87 VAL A O 1
ATOM 683 N N . ALA A 1 88 ? 17.328 16.641 0.055 1 85.88 88 ALA A N 1
ATOM 684 C CA . ALA A 1 88 ? 18.547 17.016 0.769 1 85.88 88 ALA A CA 1
ATOM 685 C C . ALA A 1 88 ? 18.297 17.062 2.275 1 85.88 88 ALA A C 1
ATOM 687 O O . ALA A 1 88 ? 19.25 17.016 3.062 1 85.88 88 ALA A O 1
ATOM 688 N N . GLU A 1 89 ? 17.062 17.141 2.744 1 84 89 GLU A N 1
ATOM 689 C CA . GLU A 1 89 ? 16.734 17.266 4.16 1 84 89 GLU A CA 1
ATOM 690 C C . GLU A 1 89 ? 16.375 15.914 4.766 1 84 89 GLU A C 1
ATOM 692 O O . GLU A 1 89 ? 16.156 15.805 5.977 1 84 89 GLU A O 1
ATOM 697 N N . LEU A 1 90 ? 16.297 14.898 3.971 1 87.19 90 LEU A N 1
ATOM 698 C CA . LEU A 1 90 ? 16.031 13.562 4.5 1 87.19 90 LEU A CA 1
ATOM 699 C C . LEU A 1 90 ? 17.188 13.086 5.383 1 87.19 90 LEU A C 1
ATOM 701 O O . LEU A 1 90 ? 18.344 13.305 5.062 1 87.19 90 LEU A O 1
ATOM 705 N N . PRO A 1 91 ? 16.766 12.484 6.508 1 87.88 91 PRO A N 1
ATOM 706 C CA . PRO A 1 91 ? 17.828 11.914 7.34 1 87.88 91 PRO A CA 1
ATOM 707 C C . PRO A 1 91 ? 18.688 10.914 6.582 1 87.88 91 PRO A C 1
ATOM 709 O O . PRO A 1 91 ? 18.188 10.164 5.746 1 87.88 91 PRO A O 1
ATOM 712 N N . LYS A 1 92 ? 20.016 10.977 6.906 1 87.94 92 LYS A N 1
ATOM 713 C CA . LYS A 1 92 ? 20.922 9.977 6.336 1 87.94 92 LYS A CA 1
ATOM 714 C C . LYS A 1 92 ? 20.641 8.594 6.926 1 87.94 92 LYS A C 1
ATOM 716 O O . LYS A 1 92 ? 20.422 8.461 8.133 1 87.94 92 LYS A O 1
ATOM 721 N N . LEU A 1 93 ? 20.703 7.609 6.051 1 90.75 93 LEU A N 1
ATOM 722 C CA . LEU A 1 93 ? 20.516 6.234 6.496 1 90.75 93 LEU A CA 1
ATOM 723 C C . LEU A 1 93 ? 21.844 5.504 6.621 1 90.75 93 LEU A C 1
ATOM 725 O O . LEU A 1 93 ? 22.828 5.906 6.016 1 90.75 93 LEU A O 1
ATOM 729 N 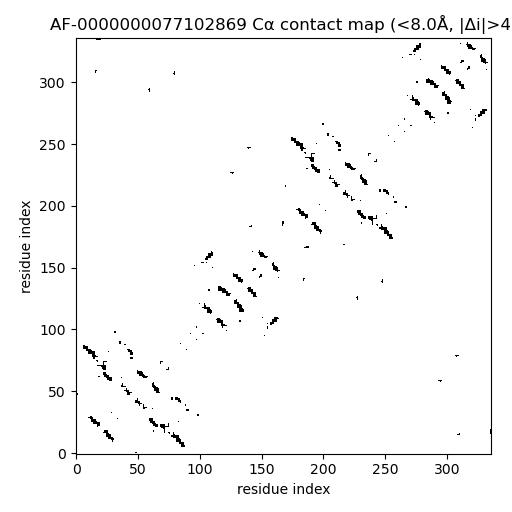N . PRO A 1 94 ? 21.828 4.449 7.535 1 91.88 94 PRO A N 1
ATOM 730 C CA . PRO A 1 94 ? 23.031 3.617 7.605 1 91.88 94 PRO A CA 1
ATOM 731 C C . PRO A 1 94 ? 23.406 2.996 6.258 1 91.88 94 PRO A C 1
ATOM 733 O O . PRO A 1 94 ? 22.562 2.914 5.363 1 91.88 94 PRO A O 1
ATOM 736 N N . GLU A 1 95 ? 24.641 2.559 6.246 1 90 95 GLU A N 1
ATOM 737 C CA . GLU A 1 95 ? 25.094 1.876 5.035 1 90 95 GLU A CA 1
ATOM 738 C C . GLU A 1 95 ? 24.234 0.652 4.742 1 90 95 GLU A C 1
ATOM 740 O O . GLU A 1 95 ? 23.891 -0.111 5.648 1 90 95 GLU A O 1
ATOM 745 N N . GLY A 1 96 ? 23.797 0.488 3.443 1 91.31 96 GLY A N 1
ATOM 746 C CA . GLY A 1 96 ? 23 -0.661 3.039 1 91.31 96 GLY A CA 1
ATOM 747 C C . GLY A 1 96 ? 21.516 -0.409 3.117 1 91.31 96 GLY A C 1
ATOM 748 O O . GLY A 1 96 ? 20.703 -1.259 2.719 1 91.31 96 GLY A O 1
ATOM 749 N N . GLU A 1 97 ? 21.156 0.654 3.652 1 92.56 97 GLU A N 1
ATOM 750 C CA . GLU A 1 97 ? 19.75 1.038 3.721 1 92.56 97 GLU A CA 1
ATOM 751 C C . GLU A 1 97 ? 19.453 2.199 2.775 1 92.56 97 GLU A C 1
ATOM 753 O O . GLU A 1 97 ? 20.266 3.109 2.623 1 92.56 97 GLU A O 1
ATOM 758 N N . TYR A 1 98 ? 18.281 2.115 2.213 1 93.56 98 TYR A N 1
ATOM 759 C CA . TYR A 1 98 ? 17.922 3.123 1.223 1 93.56 98 TYR A CA 1
ATOM 760 C C . TYR A 1 98 ? 16.453 3.514 1.356 1 93.56 98 TYR A C 1
ATOM 762 O O . TYR A 1 98 ? 15.625 2.713 1.806 1 93.56 98 TYR A O 1
ATOM 770 N N . TYR A 1 99 ? 16.172 4.773 0.961 1 92.81 99 TYR A N 1
ATOM 771 C CA . TYR A 1 99 ? 14.789 5.141 0.719 1 92.81 99 TYR A CA 1
ATOM 772 C C . TYR A 1 99 ? 14.273 4.508 -0.569 1 92.81 99 TYR A C 1
ATOM 774 O O . TYR A 1 99 ? 15.031 4.332 -1.526 1 92.81 99 TYR A O 1
ATOM 782 N N . TYR A 1 100 ? 12.992 4.262 -0.629 1 94.81 100 TYR A N 1
ATOM 783 C CA . TYR A 1 100 ? 12.43 3.568 -1.779 1 94.81 100 TYR A CA 1
ATOM 784 C C . TYR A 1 100 ? 12.664 4.355 -3.062 1 94.81 100 TYR A C 1
ATOM 786 O O . TYR A 1 100 ? 12.992 3.779 -4.102 1 94.81 100 TYR A O 1
ATOM 794 N N . PHE A 1 101 ? 12.477 5.617 -2.965 1 92.25 101 PHE A N 1
ATOM 795 C CA . PHE A 1 101 ? 12.602 6.441 -4.16 1 92.25 101 PHE A CA 1
ATOM 796 C C . PHE A 1 101 ? 14.023 6.395 -4.707 1 92.25 101 PHE A C 1
ATOM 798 O O . PHE A 1 101 ? 14.25 6.676 -5.887 1 92.25 101 PHE A O 1
ATOM 805 N N . GLN A 1 102 ? 15.016 6.125 -3.893 1 94.19 102 GLN A N 1
ATOM 806 C CA . GLN A 1 102 ? 16.391 6.008 -4.336 1 94.19 102 GLN A CA 1
ATOM 807 C C . GLN A 1 102 ? 16.609 4.719 -5.129 1 94.19 102 GLN A C 1
ATOM 809 O O . GLN A 1 102 ? 17.609 4.586 -5.848 1 94.19 102 GLN A O 1
ATOM 814 N N . LEU A 1 103 ? 15.727 3.748 -4.969 1 97.44 103 LEU A N 1
ATOM 815 C CA . LEU A 1 103 ? 15.859 2.438 -5.594 1 97.44 103 LEU A CA 1
ATOM 816 C C . LEU A 1 103 ? 15.086 2.377 -6.902 1 97.44 103 LEU A C 1
ATOM 818 O O . LEU A 1 103 ? 15.555 1.803 -7.887 1 97.44 103 LEU A O 1
ATOM 822 N N . ILE A 1 104 ? 13.914 2.914 -6.867 1 97.31 104 ILE A N 1
ATOM 823 C CA . ILE A 1 104 ? 13.039 2.846 -8.031 1 97.31 104 ILE A CA 1
ATOM 824 C C . ILE A 1 104 ? 13.711 3.523 -9.227 1 97.31 104 ILE A C 1
ATOM 826 O O . ILE A 1 104 ? 14.227 4.641 -9.102 1 97.31 104 ILE A O 1
ATOM 830 N N . GLY A 1 105 ? 13.75 2.842 -10.32 1 98.12 105 GLY A N 1
ATOM 831 C CA . GLY A 1 105 ? 14.352 3.387 -11.523 1 98.12 105 GLY A CA 1
ATOM 832 C C . GLY A 1 105 ? 15.773 2.902 -11.758 1 98.12 105 GLY A C 1
ATOM 833 O O . GLY A 1 105 ? 16.344 3.109 -12.836 1 98.12 105 GLY A O 1
ATOM 834 N N . LEU A 1 106 ? 16.375 2.293 -10.836 1 98.62 106 LEU A N 1
ATOM 835 C CA . LEU A 1 106 ? 17.719 1.761 -11.008 1 98.62 106 LEU A CA 1
ATOM 836 C C . LEU A 1 106 ? 17.734 0.698 -12.102 1 98.62 106 LEU A C 1
ATOM 838 O O . LEU A 1 106 ? 16.797 -0.09 -12.234 1 98.62 106 LEU A O 1
ATOM 842 N N . THR A 1 107 ? 18.828 0.65 -12.773 1 98.81 107 THR A N 1
ATOM 843 C CA . THR A 1 107 ? 19.109 -0.47 -13.664 1 98.81 107 THR A CA 1
ATOM 844 C C . THR A 1 107 ? 19.562 -1.693 -12.875 1 98.81 107 THR A C 1
ATOM 846 O O . THR A 1 107 ? 20.453 -1.597 -12.023 1 98.81 107 THR A O 1
ATOM 849 N N . VAL A 1 108 ? 18.938 -2.779 -13.117 1 98.75 108 VAL A N 1
ATOM 850 C CA . VAL A 1 108 ? 19.281 -4.027 -12.445 1 98.75 108 VAL A CA 1
ATOM 851 C C . VAL A 1 108 ? 20.156 -4.887 -13.367 1 98.75 108 VAL A C 1
ATOM 853 O O . VAL A 1 108 ? 19.766 -5.172 -14.5 1 98.75 108 VAL A O 1
ATOM 856 N N . VAL A 1 109 ? 21.297 -5.246 -12.852 1 98.44 109 VAL A N 1
ATOM 857 C CA . VAL A 1 109 ? 22.234 -6.07 -13.609 1 98.44 109 VAL A CA 1
ATOM 858 C C . VAL A 1 109 ? 22.547 -7.348 -12.828 1 98.44 109 VAL A C 1
ATOM 860 O O . VAL A 1 109 ? 22.609 -7.332 -11.602 1 98.44 109 VAL A O 1
ATOM 863 N N . SER A 1 110 ? 22.75 -8.43 -13.586 1 97.56 110 SER A N 1
ATOM 864 C CA . SER A 1 110 ? 23.109 -9.688 -12.938 1 97.56 110 SER A CA 1
ATOM 865 C C . SER A 1 110 ? 24.562 -9.703 -12.516 1 97.56 110 SER A C 1
ATOM 867 O O . SER A 1 110 ? 25.344 -8.852 -12.953 1 97.56 110 SER A O 1
ATOM 869 N N . ASP A 1 111 ? 24.844 -10.656 -11.656 1 96.44 111 ASP A N 1
ATOM 870 C CA . ASP A 1 111 ? 26.234 -10.789 -11.211 1 96.44 111 ASP A CA 1
ATOM 871 C C . ASP A 1 111 ? 27.125 -11.289 -12.336 1 96.44 111 ASP A C 1
ATOM 873 O O . ASP A 1 111 ? 28.359 -11.266 -12.227 1 96.44 111 ASP A O 1
ATOM 877 N N . THR A 1 112 ? 26.578 -11.672 -13.469 1 95.06 112 THR A N 1
ATOM 878 C CA . THR A 1 112 ? 27.344 -12.047 -14.648 1 95.06 112 THR A CA 1
ATOM 879 C C . THR A 1 112 ? 27.516 -10.859 -15.586 1 95.06 112 THR A C 1
ATOM 881 O O . THR A 1 112 ? 28.172 -10.961 -16.625 1 95.06 112 THR A O 1
ATOM 884 N N . GLY A 1 113 ? 26.875 -9.781 -15.266 1 94.81 113 GLY A N 1
ATOM 885 C CA . GLY A 1 113 ? 27.062 -8.547 -16.016 1 94.81 113 GLY A CA 1
ATOM 886 C C . GLY A 1 113 ? 25.938 -8.266 -17 1 94.81 113 GLY A C 1
ATOM 887 O O . GLY A 1 113 ? 25.953 -7.227 -17.656 1 94.81 113 GLY A O 1
ATOM 888 N N . ASP A 1 114 ? 24.969 -9.062 -17.062 1 96.25 114 ASP A N 1
ATOM 889 C CA . ASP A 1 114 ? 23.859 -8.883 -17.984 1 96.25 114 ASP A CA 1
ATOM 890 C C . ASP A 1 114 ? 22.812 -7.926 -17.406 1 96.25 114 ASP A C 1
ATOM 892 O O . ASP A 1 114 ? 22.516 -7.973 -16.219 1 96.25 114 ASP A O 1
ATOM 896 N N . THR A 1 115 ? 22.281 -7.176 -18.328 1 97.94 115 THR A N 1
ATOM 897 C CA . THR A 1 115 ? 21.188 -6.312 -17.891 1 97.94 115 THR A CA 1
ATOM 898 C C . THR A 1 115 ? 19.906 -7.117 -17.719 1 97.94 115 THR A C 1
ATOM 900 O O . THR A 1 115 ? 19.453 -7.773 -18.672 1 97.94 115 THR A O 1
ATOM 903 N N . VAL A 1 116 ? 19.375 -7.039 -16.531 1 97.38 116 VAL A N 1
ATOM 904 C CA . VAL A 1 116 ? 18.109 -7.707 -16.234 1 97.38 116 VAL A CA 1
ATOM 905 C C . VAL A 1 116 ? 16.938 -6.797 -16.594 1 97.38 116 VAL A C 1
ATOM 907 O O . VAL A 1 116 ? 16.016 -7.219 -17.281 1 97.38 116 VAL A O 1
ATOM 910 N N . GLY A 1 117 ? 16.984 -5.5 -16.156 1 98.56 117 GLY A N 1
ATOM 911 C CA . GLY A 1 117 ? 15.945 -4.523 -16.422 1 98.56 117 GLY A CA 1
ATOM 912 C C . GLY A 1 117 ? 16 -3.324 -15.5 1 98.56 117 GLY A C 1
ATOM 913 O O . GLY A 1 117 ? 17.078 -2.885 -15.102 1 98.56 117 GLY A O 1
ATOM 914 N N . THR A 1 118 ? 14.812 -2.76 -15.258 1 98.88 118 THR A N 1
ATOM 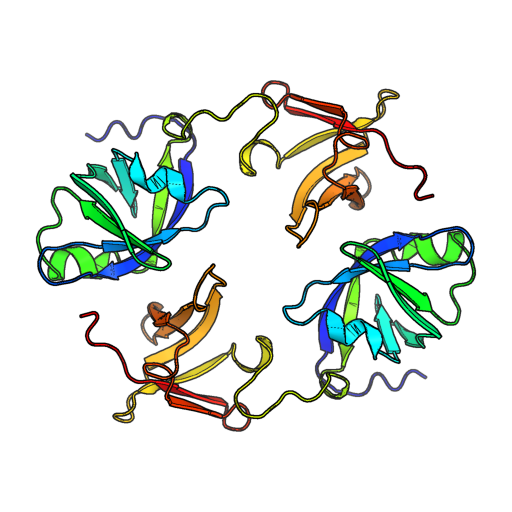915 C CA . THR A 1 118 ? 14.68 -1.586 -14.398 1 98.88 118 THR A CA 1
ATOM 916 C C . THR A 1 118 ? 13.766 -1.883 -13.211 1 98.88 118 THR A C 1
ATOM 918 O O . THR A 1 118 ? 12.703 -2.486 -13.375 1 98.88 118 THR A O 1
ATOM 921 N N . LEU A 1 119 ? 14.234 -1.567 -12.039 1 98.81 119 LEU A N 1
ATOM 922 C CA . LEU A 1 119 ? 13.383 -1.696 -10.859 1 98.81 119 LEU A CA 1
ATOM 923 C C . LEU A 1 119 ? 12.203 -0.731 -10.938 1 98.81 119 LEU A C 1
ATOM 925 O O . LEU A 1 119 ? 12.391 0.487 -10.969 1 98.81 119 LEU A O 1
ATOM 929 N N . THR A 1 120 ? 10.961 -1.247 -10.875 1 98.38 120 THR A N 1
ATOM 930 C CA . THR A 1 120 ? 9.812 -0.378 -11.133 1 98.38 120 THR A CA 1
ATOM 931 C C . THR A 1 120 ? 8.898 -0.323 -9.914 1 98.38 120 THR A C 1
ATOM 933 O O . THR A 1 120 ? 8.086 0.597 -9.781 1 98.38 120 THR A O 1
ATOM 936 N N . GLU A 1 121 ? 8.984 -1.296 -9.078 1 97.81 121 GLU A N 1
ATOM 937 C CA . GLU A 1 121 ? 8.062 -1.373 -7.945 1 97.81 121 GLU A CA 1
ATOM 938 C C . GLU A 1 121 ? 8.703 -2.102 -6.766 1 97.81 121 GLU A C 1
ATOM 940 O O . GLU A 1 121 ? 9.461 -3.059 -6.957 1 97.81 121 GLU A O 1
ATOM 945 N N . ILE A 1 122 ? 8.453 -1.604 -5.605 1 97 122 ILE A N 1
ATOM 946 C CA . ILE A 1 122 ? 8.789 -2.287 -4.359 1 97 122 ILE A CA 1
ATOM 947 C C . ILE A 1 122 ? 7.504 -2.756 -3.674 1 97 122 ILE A C 1
ATOM 949 O O . ILE A 1 122 ? 6.652 -1.941 -3.314 1 97 122 ILE A O 1
ATOM 953 N N . ILE A 1 123 ? 7.367 -3.994 -3.562 1 94.75 123 ILE A N 1
ATOM 954 C CA . ILE A 1 123 ? 6.191 -4.586 -2.932 1 94.75 123 ILE A CA 1
ATOM 955 C C . ILE A 1 123 ? 6.52 -4.98 -1.494 1 94.75 123 ILE A C 1
ATOM 957 O O . ILE A 1 123 ? 7.348 -5.863 -1.262 1 94.75 123 ILE A O 1
ATOM 961 N N . GLU A 1 124 ? 5.863 -4.285 -0.575 1 91.94 124 GLU A N 1
ATOM 962 C CA . GLU A 1 124 ? 6.074 -4.598 0.835 1 91.94 124 GLU A CA 1
ATOM 963 C C . GLU A 1 124 ? 5.324 -5.863 1.237 1 91.94 124 GLU A C 1
ATOM 965 O O . GLU A 1 124 ? 4.188 -6.082 0.807 1 91.94 124 GLU A O 1
ATOM 970 N N . THR A 1 125 ? 6.039 -6.73 1.984 1 89.06 125 THR A N 1
ATOM 971 C CA . THR A 1 125 ? 5.441 -7.961 2.488 1 89.06 125 THR A CA 1
ATOM 972 C C . THR A 1 125 ? 5.707 -8.117 3.982 1 89.06 125 THR A C 1
ATOM 974 O O . THR A 1 125 ? 6.371 -7.277 4.594 1 89.06 125 THR A O 1
ATOM 977 N N . GLY A 1 126 ? 5.016 -9.102 4.598 1 83 126 GLY A N 1
ATOM 978 C CA . GLY A 1 126 ? 5.262 -9.398 6 1 83 126 GLY A CA 1
ATOM 979 C C . GLY A 1 126 ? 6.672 -9.891 6.27 1 83 126 GLY A C 1
ATOM 980 O O . GLY A 1 126 ? 7.148 -9.836 7.402 1 83 126 GLY A O 1
ATOM 981 N N . ALA A 1 127 ? 7.34 -10.398 5.301 1 86.5 127 ALA A N 1
ATOM 982 C CA . ALA A 1 127 ? 8.727 -10.844 5.367 1 86.5 127 ALA A CA 1
ATOM 983 C C . ALA A 1 127 ? 9.656 -9.852 4.676 1 86.5 127 ALA A C 1
ATOM 985 O O . ALA A 1 127 ? 9.742 -8.688 5.078 1 86.5 127 ALA A O 1
ATOM 986 N N . ASN A 1 128 ? 10.297 -10.297 3.619 1 89.75 128 ASN A N 1
ATOM 987 C CA . ASN A 1 128 ? 11.148 -9.398 2.846 1 89.75 128 ASN A CA 1
ATOM 988 C C . ASN A 1 128 ? 10.383 -8.742 1.701 1 89.75 128 ASN A C 1
ATOM 990 O O . ASN A 1 128 ? 9.453 -9.344 1.151 1 89.75 128 ASN A O 1
ATOM 994 N N . ASN A 1 129 ? 10.805 -7.484 1.399 1 94.88 129 ASN A N 1
ATOM 995 C CA . ASN A 1 129 ? 10.211 -6.848 0.226 1 94.88 129 ASN A CA 1
ATOM 996 C C . ASN A 1 129 ? 10.477 -7.656 -1.041 1 94.88 129 ASN A C 1
ATOM 998 O O . ASN A 1 129 ? 11.398 -8.477 -1.08 1 94.88 129 ASN A O 1
ATOM 1002 N N . VAL A 1 130 ? 9.648 -7.469 -1.955 1 96.12 130 VAL A N 1
ATOM 1003 C CA . VAL A 1 130 ? 9.828 -8.023 -3.293 1 96.12 130 VAL A CA 1
ATOM 1004 C C . VAL A 1 130 ? 10.023 -6.887 -4.297 1 96.12 130 VAL A C 1
ATOM 1006 O O . VAL A 1 130 ? 9.289 -5.902 -4.281 1 96.12 130 VAL A O 1
ATOM 1009 N N . TYR A 1 131 ? 11.047 -7.016 -5.098 1 97.19 131 TYR A N 1
ATOM 1010 C CA . TYR A 1 131 ? 11.328 -6.031 -6.137 1 97.19 131 TYR A CA 1
ATOM 1011 C C . TYR A 1 131 ? 10.766 -6.48 -7.48 1 97.19 131 TYR A C 1
ATOM 1013 O O . TYR A 1 131 ? 11.07 -7.586 -7.945 1 97.19 131 TYR A O 1
ATOM 1021 N N . ALA A 1 132 ? 9.992 -5.66 -8.102 1 97.88 132 ALA A N 1
ATOM 1022 C CA . ALA A 1 132 ? 9.555 -5.895 -9.469 1 97.88 132 ALA A CA 1
ATOM 1023 C C . ALA A 1 132 ? 10.477 -5.215 -10.469 1 97.88 132 ALA A C 1
ATOM 1025 O O . ALA A 1 132 ? 10.672 -3.998 -10.422 1 97.88 132 ALA A O 1
ATOM 1026 N N . VAL A 1 133 ? 10.992 -6.023 -11.328 1 98.06 133 VAL A N 1
ATOM 1027 C CA . VAL A 1 133 ? 11.93 -5.543 -12.336 1 98.06 133 VAL A CA 1
ATOM 1028 C C . VAL A 1 133 ? 11.328 -5.727 -13.727 1 98.06 133 VAL A C 1
ATOM 1030 O O . VAL A 1 133 ? 10.938 -6.832 -14.102 1 98.06 133 VAL A O 1
ATOM 1033 N N . LYS A 1 134 ? 11.289 -4.684 -14.445 1 97.94 134 LYS A N 1
ATOM 1034 C CA . LYS A 1 134 ? 10.789 -4.75 -15.812 1 97.94 134 LYS A CA 1
ATOM 1035 C C . LYS A 1 134 ? 11.93 -4.922 -16.812 1 97.94 134 LYS A C 1
ATOM 1037 O O . LYS A 1 134 ? 12.875 -4.121 -16.828 1 97.94 134 LYS A O 1
ATOM 1042 N N . THR A 1 135 ? 11.812 -5.938 -17.594 1 97.25 135 THR A N 1
ATOM 1043 C CA . THR A 1 135 ? 12.844 -6.199 -18.609 1 97.25 135 THR A CA 1
ATOM 1044 C C . THR A 1 135 ? 12.625 -5.332 -19.844 1 97.25 135 THR A C 1
ATOM 1046 O O . THR A 1 135 ? 11.594 -4.66 -19.953 1 97.25 135 THR A O 1
ATOM 1049 N N . ALA A 1 136 ? 13.586 -5.391 -20.766 1 96 136 ALA A N 1
ATOM 1050 C CA . ALA A 1 136 ? 13.5 -4.633 -22 1 96 136 ALA A CA 1
ATOM 1051 C C . ALA A 1 136 ? 12.328 -5.102 -22.859 1 96 136 ALA A C 1
ATOM 1053 O O . ALA A 1 136 ? 11.734 -4.316 -23.594 1 96 136 ALA A O 1
ATOM 1054 N N . GLU A 1 137 ? 11.961 -6.285 -22.672 1 94.31 137 GLU A N 1
ATOM 1055 C CA . GLU A 1 137 ? 10.875 -6.871 -23.453 1 94.31 137 GLU A CA 1
ATOM 1056 C C . GLU A 1 137 ? 9.523 -6.633 -22.781 1 94.31 137 GLU A C 1
ATOM 1058 O O . GLU A 1 137 ? 8.484 -7.035 -23.312 1 94.31 137 GLU A O 1
ATOM 1063 N N . GLY A 1 138 ? 9.523 -6.055 -21.672 1 93.31 138 GLY A N 1
ATOM 1064 C CA . GLY A 1 138 ? 8.273 -5.707 -21.016 1 93.31 138 GLY A CA 1
ATOM 1065 C C . GLY A 1 138 ? 7.82 -6.75 -20.016 1 93.31 138 GLY A C 1
ATOM 1066 O O . GLY A 1 138 ? 6.777 -6.59 -19.375 1 93.31 138 GLY A O 1
ATOM 1067 N N . LYS A 1 139 ? 8.648 -7.773 -19.875 1 92.56 139 LYS A N 1
ATOM 1068 C CA . LYS A 1 139 ? 8.344 -8.805 -18.891 1 92.56 139 LYS A CA 1
ATOM 1069 C C . LYS A 1 139 ? 8.742 -8.359 -17.484 1 92.56 139 LYS A C 1
ATOM 1071 O O . LYS A 1 139 ? 9.672 -7.57 -17.328 1 92.56 139 LYS A O 1
ATOM 1076 N N . GLU A 1 140 ? 8.016 -8.953 -16.516 1 94.31 140 GLU A N 1
ATOM 1077 C CA . GLU A 1 140 ? 8.352 -8.633 -15.125 1 94.31 140 GLU A CA 1
ATOM 1078 C C . GLU A 1 140 ? 9.078 -9.789 -14.453 1 94.31 140 GLU A C 1
ATOM 1080 O O . GLU A 1 140 ? 8.695 -10.953 -14.625 1 94.31 140 GLU A O 1
ATOM 1085 N N . ILE A 1 141 ? 10.094 -9.414 -13.781 1 94.56 141 ILE A N 1
ATOM 1086 C CA . ILE A 1 141 ? 10.844 -10.32 -12.914 1 94.56 141 ILE A CA 1
ATOM 1087 C C . ILE A 1 141 ? 10.727 -9.859 -11.461 1 94.56 141 ILE A C 1
ATOM 1089 O O . ILE A 1 141 ? 10.859 -8.672 -11.172 1 94.56 141 ILE A O 1
ATOM 1093 N N . TYR A 1 142 ? 10.461 -10.82 -10.594 1 96.25 142 TYR A N 1
ATOM 1094 C CA . TYR A 1 142 ? 10.289 -10.5 -9.18 1 96.25 142 TYR A CA 1
ATOM 1095 C C . TYR A 1 142 ? 11.43 -11.078 -8.344 1 96.25 142 TYR A C 1
ATOM 1097 O O . TYR A 1 142 ? 11.68 -12.289 -8.383 1 96.25 142 TYR A O 1
ATOM 1105 N N . LEU A 1 143 ? 12.062 -10.203 -7.629 1 95.75 143 LEU A N 1
ATOM 1106 C CA . LEU A 1 143 ? 13.242 -10.586 -6.863 1 95.75 143 LEU A CA 1
ATOM 1107 C C . LEU A 1 143 ? 13.039 -10.328 -5.375 1 95.75 143 LEU A C 1
ATOM 1109 O O . LEU A 1 143 ? 12.562 -9.258 -4.988 1 95.75 143 LEU A O 1
ATOM 1113 N N . PRO A 1 144 ? 13.43 -11.266 -4.543 1 94.38 144 PRO A N 1
ATOM 1114 C CA . PRO A 1 144 ? 13.383 -10.961 -3.111 1 94.38 144 PRO A CA 1
ATOM 1115 C C . PRO A 1 144 ? 14.461 -9.961 -2.684 1 94.38 144 PRO A C 1
ATOM 1117 O O . PRO A 1 144 ? 15.586 -10.023 -3.176 1 94.38 144 PRO A O 1
ATOM 1120 N N . ALA A 1 145 ? 14.133 -9.086 -1.824 1 94.44 145 ALA A N 1
ATOM 1121 C CA . ALA A 1 145 ? 15.078 -8.109 -1.298 1 94.44 145 ALA A CA 1
ATOM 1122 C C . ALA A 1 145 ? 15.859 -8.688 -0.121 1 94.44 145 ALA A C 1
ATOM 1124 O O . ALA A 1 145 ? 15.695 -8.25 1.02 1 94.44 145 ALA A O 1
ATOM 1125 N N . ILE A 1 146 ? 16.734 -9.578 -0.448 1 93.56 146 ILE A N 1
ATOM 1126 C CA . ILE A 1 146 ? 17.578 -10.219 0.558 1 93.56 146 ILE A CA 1
ATOM 1127 C C . ILE A 1 146 ? 19.031 -10.227 0.081 1 93.56 146 ILE A C 1
ATOM 1129 O O . ILE A 1 146 ? 19.297 -10.18 -1.123 1 93.56 146 ILE A O 1
ATOM 1133 N N . PRO A 1 147 ? 19.953 -10.336 0.986 1 94 147 PRO A N 1
ATOM 1134 C CA . PRO A 1 147 ? 21.359 -10.211 0.631 1 94 147 PRO A CA 1
ATOM 1135 C C . PRO A 1 147 ? 21.812 -11.273 -0.365 1 94 147 PRO A C 1
ATOM 1137 O O . PRO A 1 147 ? 22.703 -11.016 -1.178 1 94 147 PRO A O 1
ATOM 1140 N N . SER A 1 148 ? 21.219 -12.461 -0.307 1 94.12 148 SER A N 1
ATOM 1141 C CA . SER A 1 148 ? 21.625 -13.531 -1.219 1 94.12 148 SER A CA 1
ATOM 1142 C C . SER A 1 148 ? 21.219 -13.219 -2.652 1 94.12 148 SER A C 1
ATOM 1144 O O . SER A 1 148 ? 21.75 -13.789 -3.6 1 94.12 148 SER A O 1
ATOM 1146 N N . CYS A 1 149 ? 20.266 -12.344 -2.846 1 95.38 149 CYS A N 1
ATOM 1147 C CA . CYS A 1 149 ? 19.781 -11.961 -4.168 1 95.38 149 CYS A CA 1
ATOM 1148 C C . CYS A 1 149 ? 20.297 -10.586 -4.559 1 95.38 149 CYS A C 1
ATOM 1150 O O . CYS A 1 149 ? 20.891 -10.414 -5.621 1 95.38 149 CYS A O 1
ATOM 1152 N N . VAL A 1 150 ? 20.109 -9.664 -3.715 1 97 150 VAL A N 1
ATOM 1153 C CA . VAL A 1 150 ? 20.578 -8.305 -3.959 1 97 150 VAL A CA 1
ATOM 1154 C C . VAL A 1 150 ? 22.016 -8.164 -3.447 1 97 150 VAL A C 1
ATOM 1156 O O . VAL A 1 150 ? 22.234 -8.031 -2.242 1 97 150 VAL A O 1
ATOM 1159 N N . LEU A 1 151 ? 22.953 -8.023 -4.312 1 97.44 151 LEU A N 1
ATOM 1160 C CA . LEU A 1 151 ? 24.375 -8.094 -3.961 1 97.44 151 LEU A CA 1
ATOM 1161 C C . LEU A 1 151 ? 24.922 -6.707 -3.678 1 97.44 151 LEU A C 1
ATOM 1163 O O . LEU A 1 151 ? 25.75 -6.535 -2.779 1 97.44 151 LEU A O 1
ATOM 1167 N N . SER A 1 152 ? 24.516 -5.789 -4.473 1 97.62 152 SER A N 1
ATOM 1168 C CA . SER A 1 152 ? 24.969 -4.418 -4.266 1 97.62 152 SER A CA 1
ATOM 1169 C C . SER A 1 152 ? 23.969 -3.416 -4.832 1 97.62 152 SER A C 1
ATOM 1171 O O . SER A 1 152 ? 23.234 -3.727 -5.777 1 97.62 152 SER A O 1
ATOM 1173 N N . VAL A 1 153 ? 23.953 -2.273 -4.246 1 98.19 153 VAL A N 1
ATOM 1174 C CA . VAL A 1 153 ? 23.125 -1.143 -4.676 1 98.19 153 VAL A CA 1
ATOM 1175 C C . VAL A 1 153 ? 24 0.117 -4.75 1 98.19 153 VAL A C 1
ATOM 1177 O O . VAL A 1 153 ? 24.672 0.468 -3.785 1 98.19 153 VAL A O 1
ATOM 1180 N N . GLN A 1 154 ? 23.984 0.766 -5.879 1 96.31 154 GLN A N 1
ATOM 1181 C CA . GLN A 1 154 ? 24.719 2.01 -6.094 1 96.31 154 GLN A CA 1
ATOM 1182 C C . GLN A 1 154 ? 23.812 3.086 -6.688 1 96.31 154 GLN A C 1
ATOM 1184 O O . GLN A 1 154 ? 23.828 3.312 -7.898 1 96.31 154 GLN A O 1
ATOM 1189 N N . PRO A 1 155 ? 23.109 3.779 -5.875 1 95.25 155 PRO A N 1
ATOM 1190 C CA . PRO A 1 155 ? 22.172 4.797 -6.367 1 95.25 155 PRO A CA 1
ATOM 1191 C C . PRO A 1 155 ? 22.859 5.871 -7.203 1 95.25 155 PRO A C 1
ATOM 1193 O O . PRO A 1 155 ? 22.281 6.359 -8.18 1 95.25 155 PRO A O 1
ATOM 1196 N N . GLU A 1 156 ? 24.047 6.305 -6.844 1 92.94 156 GLU A N 1
ATOM 1197 C CA . GLU A 1 156 ? 24.781 7.336 -7.57 1 92.94 156 GLU A CA 1
ATOM 1198 C C . GLU A 1 156 ? 25.078 6.891 -9 1 92.94 156 GLU A C 1
ATOM 1200 O O . GLU A 1 156 ? 25.094 7.711 -9.922 1 92.94 156 GLU A O 1
ATOM 1205 N N . GLU A 1 157 ? 25.281 5.629 -9.156 1 96.12 157 GLU A N 1
ATOM 1206 C CA . GLU A 1 157 ? 25.562 5.066 -10.484 1 96.12 157 GLU A CA 1
ATOM 1207 C C . GLU A 1 157 ? 24.266 4.582 -11.148 1 96.12 157 GLU A C 1
ATOM 1209 O O . GLU A 1 157 ? 24.297 4.078 -12.273 1 96.12 157 GLU A O 1
ATOM 1214 N N . LYS A 1 158 ? 23.188 4.59 -10.398 1 97.88 158 LYS A N 1
ATOM 1215 C CA . LYS A 1 158 ? 21.859 4.18 -10.867 1 97.88 158 LYS A CA 1
ATOM 1216 C C . LYS A 1 158 ? 21.844 2.697 -11.227 1 97.88 158 LYS A C 1
ATOM 1218 O O . LYS A 1 158 ? 21.297 2.309 -12.258 1 97.88 158 LYS A O 1
ATOM 1223 N N . THR A 1 159 ? 22.516 1.873 -10.30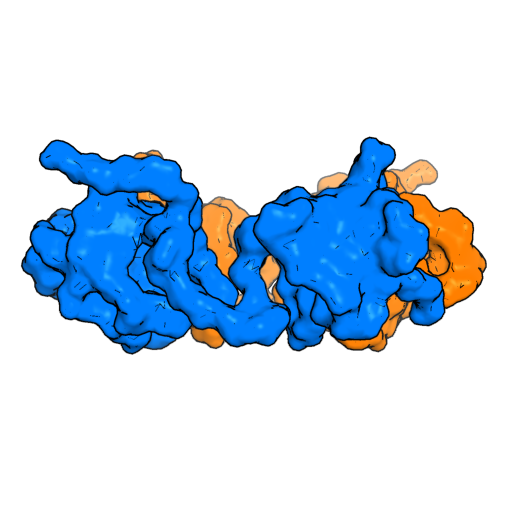5 1 98.38 159 THR A N 1
ATOM 1224 C CA . THR A 1 159 ? 22.625 0.454 -10.633 1 98.38 159 THR A CA 1
ATOM 1225 C C . THR A 1 159 ? 22.422 -0.4 -9.383 1 98.38 159 THR A C 1
ATOM 1227 O O . THR A 1 159 ? 22.812 -0.006 -8.281 1 98.38 159 THR A O 1
ATOM 1230 N N . MET A 1 160 ? 21.812 -1.503 -9.57 1 98.69 160 MET A N 1
ATOM 1231 C CA . MET A 1 160 ? 21.672 -2.586 -8.594 1 98.69 160 MET A CA 1
ATOM 1232 C C . MET A 1 160 ? 22.172 -3.906 -9.188 1 98.69 160 MET A C 1
ATOM 1234 O O . MET A 1 160 ? 21.766 -4.281 -10.289 1 98.69 160 MET A O 1
ATOM 1238 N N . THR A 1 161 ? 23 -4.613 -8.461 1 98.56 161 THR A N 1
ATOM 1239 C CA . THR A 1 161 ? 23.484 -5.918 -8.906 1 98.56 161 THR A CA 1
ATOM 1240 C C . THR A 1 161 ? 22.781 -7.039 -8.148 1 98.56 161 THR A C 1
ATOM 1242 O O . THR A 1 161 ? 22.672 -7 -6.922 1 98.56 161 THR A O 1
ATOM 1245 N N . VAL A 1 162 ? 22.328 -7.992 -8.914 1 98.06 162 VAL A N 1
ATOM 1246 C CA . VAL A 1 162 ? 21.578 -9.07 -8.266 1 98.06 162 VAL A CA 1
ATOM 1247 C C . VAL A 1 162 ? 22.125 -10.422 -8.719 1 98.06 162 VAL A C 1
ATOM 1249 O O . VAL A 1 162 ? 22.734 -10.531 -9.781 1 98.06 162 VAL A O 1
ATOM 1252 N N . HIS A 1 163 ? 21.938 -11.398 -7.781 1 96.38 163 HIS A N 1
ATOM 1253 C CA . HIS A 1 163 ? 22.062 -12.805 -8.141 1 96.38 163 HIS A CA 1
ATOM 1254 C C . HIS A 1 163 ? 20.688 -13.414 -8.43 1 96.38 163 HIS A C 1
ATOM 1256 O O . HIS A 1 163 ? 19.828 -13.453 -7.559 1 96.38 163 HIS A O 1
ATOM 1262 N N . LEU A 1 164 ? 20.438 -13.781 -9.68 1 89.25 164 LEU A N 1
ATOM 1263 C CA . LEU A 1 164 ? 19.141 -14.336 -10.055 1 89.25 164 LEU A CA 1
ATOM 1264 C C . LEU A 1 164 ? 19 -15.773 -9.562 1 89.25 164 LEU A C 1
ATOM 1266 O O . LEU A 1 164 ? 19.828 -16.625 -9.906 1 89.25 164 LEU A O 1
ATOM 1270 N N . PRO A 1 165 ? 18.172 -15.898 -8.445 1 69.19 165 PRO A N 1
ATOM 1271 C CA . PRO A 1 165 ? 18.047 -17.266 -7.957 1 69.19 165 PRO A CA 1
ATOM 1272 C C . PRO A 1 165 ? 17.625 -18.25 -9.047 1 69.19 165 PRO A C 1
ATOM 1274 O O . PRO A 1 165 ? 16.984 -17.859 -10.023 1 69.19 165 PRO A O 1
ATOM 1277 N N . GLU A 1 166 ? 18.344 -19.375 -9.133 1 57.62 166 GLU A N 1
ATOM 1278 C CA . GLU A 1 166 ? 17.641 -20.469 -9.805 1 57.62 166 GLU A CA 1
ATOM 1279 C C . GLU A 1 166 ? 16.297 -20.75 -9.133 1 57.62 166 GLU A C 1
ATOM 1281 O O . GLU A 1 166 ? 16.219 -20.812 -7.91 1 57.62 166 GLU A O 1
ATOM 1286 N N . TRP A 1 167 ? 15.219 -19.984 -9.312 1 48.44 167 TRP A N 1
ATOM 1287 C CA . TRP A 1 167 ? 14 -20.312 -8.586 1 48.44 167 TRP A CA 1
ATOM 1288 C C . TRP A 1 167 ? 14.055 -21.75 -8.062 1 48.44 167 TRP A C 1
ATOM 1290 O O . TRP A 1 167 ? 14.203 -22.703 -8.836 1 48.44 167 TRP A O 1
ATOM 1300 N N . GLU A 1 168 ? 15.172 -22.234 -7.383 1 41.34 168 GLU A N 1
ATOM 1301 C CA . GLU A 1 168 ? 14.977 -23.547 -6.77 1 41.34 168 GLU A CA 1
ATOM 1302 C C . GLU A 1 168 ? 13.898 -23.5 -5.695 1 41.34 168 GLU A C 1
ATOM 1304 O O . GLU A 1 168 ? 13.695 -22.469 -5.051 1 41.34 168 GLU A O 1
ATOM 1309 N N . MET B 1 1 ? -16.594 -23.953 -23.312 1 30.89 1 MET B N 1
ATOM 1310 C CA . MET B 1 1 ? -17.391 -22.75 -23.562 1 30.89 1 MET B CA 1
ATOM 1311 C C . MET B 1 1 ? -17.609 -21.984 -22.266 1 30.89 1 MET B C 1
ATOM 1313 O O . MET B 1 1 ? -18.297 -22.453 -21.359 1 30.89 1 MET B O 1
ATOM 1317 N N . ASN B 1 2 ? -16.516 -21.406 -21.469 1 37.72 2 ASN B N 1
ATOM 1318 C CA . ASN B 1 2 ? -16.234 -21.031 -20.078 1 37.72 2 ASN B CA 1
ATOM 1319 C C . ASN B 1 2 ? -17.281 -20.062 -19.547 1 37.72 2 ASN B C 1
ATOM 1321 O O . ASN B 1 2 ? -17.469 -18.984 -20.094 1 37.72 2 ASN B O 1
ATOM 1325 N N . ASP B 1 3 ? -18.281 -20.625 -19.078 1 34.5 3 ASP B N 1
ATOM 1326 C CA . ASP B 1 3 ? -19.328 -19.875 -18.375 1 34.5 3 ASP B CA 1
ATOM 1327 C C . ASP B 1 3 ? -18.719 -18.719 -17.594 1 34.5 3 ASP B C 1
ATOM 1329 O O . ASP B 1 3 ? -18.234 -18.906 -16.469 1 34.5 3 ASP B O 1
ATOM 1333 N N . MET B 1 4 ? -17.734 -17.922 -18.047 1 41.59 4 MET B N 1
ATOM 1334 C CA . MET B 1 4 ? -17.359 -16.625 -17.5 1 41.59 4 MET B CA 1
ATOM 1335 C C . MET B 1 4 ? -18.547 -15.969 -16.797 1 41.59 4 MET B C 1
ATOM 1337 O O . MET B 1 4 ? -19.406 -15.375 -17.438 1 41.59 4 MET B O 1
ATOM 1341 N N . ASN B 1 5 ? -19.109 -16.641 -15.977 1 45.31 5 ASN B N 1
ATOM 1342 C CA . ASN B 1 5 ? -20.266 -16.156 -15.219 1 45.31 5 ASN B CA 1
ATOM 1343 C C . ASN B 1 5 ? -20.094 -14.68 -14.844 1 45.31 5 ASN B C 1
ATOM 1345 O O . ASN B 1 5 ? -18.969 -14.211 -14.664 1 45.31 5 ASN B O 1
ATOM 1349 N N . SER B 1 6 ? -20.969 -13.758 -15.281 1 53.53 6 SER B N 1
ATOM 1350 C CA . SER B 1 6 ? -21.328 -12.344 -15.281 1 53.53 6 SER B CA 1
ATOM 1351 C C . SER B 1 6 ? -20.906 -11.656 -13.992 1 53.53 6 SER B C 1
ATOM 1353 O O . SER B 1 6 ? -21.234 -10.492 -13.766 1 53.53 6 SER B O 1
ATOM 1355 N N . GLY B 1 7 ? -20.188 -12.438 -13.078 1 68.94 7 GLY B N 1
ATOM 1356 C CA . GLY B 1 7 ? -20.047 -11.75 -11.805 1 68.94 7 GLY B CA 1
ATOM 1357 C C . GLY B 1 7 ? -18.797 -10.914 -11.703 1 68.94 7 GLY B C 1
ATOM 1358 O O . GLY B 1 7 ? -17.938 -10.953 -12.602 1 68.94 7 GLY B O 1
ATOM 1359 N N . LYS B 1 8 ? -18.672 -9.969 -10.766 1 85.56 8 LYS B N 1
ATOM 1360 C CA . LYS B 1 8 ? -17.578 -9.055 -10.461 1 85.56 8 LYS B CA 1
ATOM 1361 C C . LYS B 1 8 ? -16.359 -9.812 -9.969 1 85.56 8 LYS B C 1
ATOM 1363 O O . LYS B 1 8 ? -16.469 -10.758 -9.18 1 85.56 8 LYS B O 1
ATOM 1368 N N . TRP B 1 9 ? -15.172 -9.648 -10.648 1 88.44 9 TRP B N 1
ATOM 1369 C CA . TRP B 1 9 ? -13.906 -10.234 -10.227 1 88.44 9 TRP B CA 1
ATOM 1370 C C . TRP B 1 9 ? -13.07 -9.227 -9.445 1 88.44 9 TRP B C 1
ATOM 1372 O O . TRP B 1 9 ? -13.195 -8.016 -9.648 1 88.44 9 TRP B O 1
ATOM 1382 N N . ILE B 1 10 ? -12.273 -9.758 -8.594 1 92.19 10 ILE B N 1
ATOM 1383 C CA . ILE B 1 10 ? -11.359 -8.906 -7.844 1 92.19 10 ILE B CA 1
ATOM 1384 C C . ILE B 1 10 ? -9.945 -9.484 -7.902 1 92.19 10 ILE B C 1
ATOM 1386 O O . ILE B 1 10 ? -9.766 -10.703 -7.855 1 92.19 10 ILE B O 1
ATOM 1390 N N . THR B 1 11 ? -8.977 -8.602 -8.031 1 95.06 11 THR B N 1
ATOM 1391 C CA . THR B 1 11 ? -7.578 -9.016 -7.984 1 95.06 11 THR B CA 1
ATOM 1392 C C . THR B 1 11 ? -7.129 -9.234 -6.543 1 95.06 11 THR B C 1
ATOM 1394 O O . THR B 1 11 ? -7.34 -8.375 -5.684 1 95.06 11 THR B O 1
ATOM 1397 N N . VAL B 1 12 ? -6.52 -10.414 -6.289 1 95.38 12 VAL B N 1
ATOM 1398 C CA . VAL B 1 12 ? -6.16 -10.719 -4.906 1 95.38 12 VAL B CA 1
ATOM 1399 C C . VAL B 1 12 ? -4.664 -11.016 -4.816 1 95.38 12 VAL B C 1
ATOM 1401 O O . VAL B 1 12 ? -4.141 -11.281 -3.73 1 95.38 12 VAL B O 1
ATOM 1404 N N . GLY B 1 13 ? -3.957 -10.945 -5.918 1 96.75 13 GLY B N 1
ATOM 1405 C CA . GLY B 1 13 ? -2.525 -11.203 -5.938 1 96.75 13 GLY B CA 1
ATOM 1406 C C . GLY B 1 13 ? -1.941 -11.227 -7.336 1 96.75 13 GLY B C 1
ATOM 1407 O O . GLY B 1 13 ? -2.576 -10.766 -8.289 1 96.75 13 GLY B O 1
ATOM 1408 N N . ARG B 1 14 ? -0.742 -11.789 -7.391 1 97.62 14 ARG B N 1
ATOM 1409 C CA . ARG B 1 14 ? -0.071 -11.945 -8.68 1 97.62 14 ARG B CA 1
ATOM 1410 C C . ARG B 1 14 ? 0.893 -13.125 -8.648 1 97.62 14 ARG B C 1
ATOM 1412 O O . ARG B 1 14 ? 1.423 -13.477 -7.598 1 97.62 14 ARG B O 1
ATOM 1419 N N . ILE B 1 15 ? 1.074 -13.711 -9.789 1 97.44 15 ILE B N 1
ATOM 1420 C CA . ILE B 1 15 ? 2.076 -14.758 -9.922 1 97.44 15 ILE B CA 1
ATOM 1421 C C . ILE B 1 15 ? 3.465 -14.141 -10.039 1 97.44 15 ILE B C 1
ATOM 1423 O O . ILE B 1 15 ? 3.729 -13.367 -10.969 1 97.44 15 ILE B O 1
ATOM 1427 N N . VAL B 1 16 ? 4.371 -14.562 -9.125 1 96.06 16 VAL B N 1
ATOM 1428 C CA . VAL B 1 16 ? 5.633 -13.836 -9.133 1 96.06 16 VAL B CA 1
ATOM 1429 C C . VAL B 1 16 ? 6.762 -14.758 -9.586 1 96.06 16 VAL B C 1
ATOM 1431 O O . VAL B 1 16 ? 7.852 -14.297 -9.922 1 96.06 16 VAL B O 1
ATOM 1434 N N . ALA B 1 17 ? 6.555 -16.156 -9.594 1 94.81 17 ALA B N 1
ATOM 1435 C CA . ALA B 1 17 ? 7.578 -17.094 -10.047 1 94.81 17 ALA B CA 1
ATOM 1436 C C . ALA B 1 17 ? 7.02 -18.5 -10.148 1 94.81 17 ALA B C 1
ATOM 1438 O O . ALA B 1 17 ? 6.035 -18.844 -9.492 1 94.81 17 ALA B O 1
ATOM 1439 N N . PRO B 1 18 ? 7.668 -19.297 -11.023 1 95.06 18 PRO B N 1
ATOM 1440 C CA . PRO B 1 18 ? 7.453 -20.734 -10.875 1 95.06 18 PRO B CA 1
ATOM 1441 C C . PRO B 1 18 ? 8.094 -21.297 -9.609 1 95.06 18 PRO B C 1
ATOM 1443 O O . PRO B 1 18 ? 9.008 -20.688 -9.047 1 95.06 18 PRO B O 1
ATOM 1446 N N . HIS B 1 19 ? 7.586 -22.391 -9.141 1 95.12 19 HIS B N 1
ATOM 1447 C CA . HIS B 1 19 ? 8.164 -23.109 -8.008 1 95.12 19 HIS B CA 1
ATOM 1448 C C . HIS B 1 19 ? 8.523 -24.547 -8.391 1 95.12 19 HIS B C 1
ATOM 1450 O O . HIS B 1 19 ? 7.637 -25.375 -8.602 1 95.12 19 HIS B O 1
ATOM 1456 N N . GLY B 1 20 ? 9.758 -24.797 -8.422 1 92.56 20 GLY B N 1
ATOM 1457 C CA . GLY B 1 20 ? 10.188 -26.141 -8.789 1 92.56 20 GLY B CA 1
ATOM 1458 C C . GLY B 1 20 ? 9.914 -26.484 -10.242 1 92.56 20 GLY B C 1
ATOM 1459 O O . GLY B 1 20 ? 9.898 -25.594 -11.102 1 92.56 20 GLY B O 1
ATOM 1460 N N . VAL B 1 21 ? 9.82 -27.812 -10.508 1 93.5 21 VAL B N 1
ATOM 1461 C CA . VAL B 1 21 ? 9.773 -28.266 -11.891 1 93.5 21 VAL B CA 1
ATOM 1462 C C . VAL B 1 21 ? 8.406 -28.875 -12.188 1 93.5 21 VAL B C 1
ATOM 1464 O O . VAL B 1 21 ? 8.141 -29.312 -13.312 1 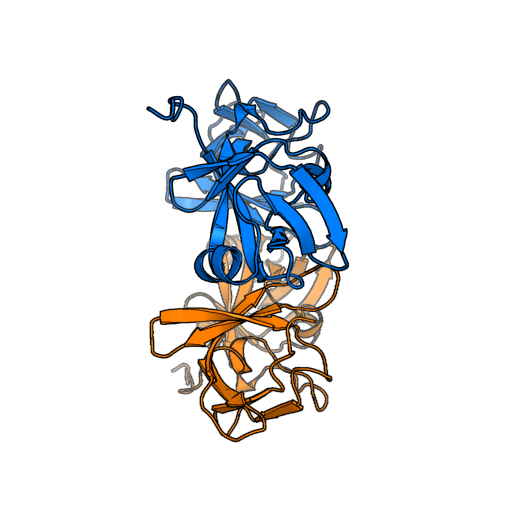93.5 21 VAL B O 1
ATOM 1467 N N . ARG B 1 22 ? 7.504 -28.922 -11.258 1 94.81 22 ARG B N 1
ATOM 1468 C CA . ARG B 1 22 ? 6.254 -29.656 -11.406 1 94.81 22 ARG B CA 1
ATOM 1469 C C . ARG B 1 22 ? 5.113 -28.719 -11.805 1 94.81 22 ARG B C 1
ATOM 1471 O O . ARG B 1 22 ? 3.945 -29.109 -11.766 1 94.81 22 ARG B O 1
ATOM 1478 N N . GLY B 1 23 ? 5.41 -27.484 -12.062 1 97.06 23 GLY B N 1
ATOM 1479 C CA . GLY B 1 23 ? 4.402 -26.547 -12.547 1 97.06 23 GLY B CA 1
ATOM 1480 C C . GLY B 1 23 ? 3.781 -25.719 -11.438 1 97.06 23 GLY B C 1
ATOM 1481 O O . GLY B 1 23 ? 2.846 -24.953 -11.68 1 97.06 23 GLY B O 1
ATOM 1482 N N . ASP B 1 24 ? 4.301 -25.812 -10.281 1 97.31 24 ASP B N 1
ATOM 1483 C CA . ASP B 1 24 ? 3.785 -25.016 -9.164 1 97.31 24 ASP B CA 1
ATOM 1484 C C . ASP B 1 24 ? 4.102 -23.531 -9.359 1 97.31 24 ASP B C 1
ATOM 1486 O O . ASP B 1 24 ? 5.082 -23.172 -10.023 1 97.31 24 ASP B O 1
ATOM 1490 N N . LEU B 1 25 ? 3.191 -22.719 -8.781 1 97.38 25 LEU B N 1
ATOM 1491 C CA . LEU B 1 25 ? 3.318 -21.266 -8.93 1 97.38 25 LEU B CA 1
ATOM 1492 C C . LEU B 1 25 ? 3.506 -20.594 -7.578 1 97.38 25 LEU B C 1
ATOM 1494 O O . LEU B 1 25 ? 2.873 -20.984 -6.594 1 97.38 25 LEU B O 1
ATOM 1498 N N . ARG B 1 26 ? 4.352 -19.578 -7.5 1 96.5 26 ARG B N 1
ATOM 1499 C CA . ARG B 1 26 ? 4.438 -18.672 -6.355 1 96.5 26 ARG B CA 1
ATOM 1500 C C . ARG B 1 26 ? 3.5 -17.484 -6.527 1 96.5 26 ARG B C 1
ATOM 1502 O O . ARG B 1 26 ? 3.674 -16.672 -7.438 1 96.5 26 ARG B O 1
ATOM 1509 N N . VAL B 1 27 ? 2.559 -17.391 -5.652 1 97.69 27 VAL B N 1
ATOM 1510 C CA . VAL B 1 27 ? 1.573 -16.312 -5.684 1 97.69 27 VAL B CA 1
ATOM 1511 C C . VAL B 1 27 ? 1.843 -15.336 -4.547 1 97.69 27 VAL B C 1
ATOM 1513 O O . VAL B 1 27 ? 1.833 -15.711 -3.375 1 97.69 27 VAL B O 1
ATOM 1516 N N . LEU B 1 28 ? 2.133 -14.148 -4.91 1 97.5 28 LEU B N 1
ATOM 1517 C CA . LEU B 1 28 ? 2.221 -13.07 -3.924 1 97.5 28 LEU B CA 1
ATOM 1518 C C . LEU B 1 28 ? 0.839 -12.5 -3.619 1 97.5 28 LEU B C 1
ATOM 1520 O O . LEU B 1 28 ? 0.195 -11.922 -4.496 1 97.5 28 LEU B O 1
ATOM 1524 N N . PRO B 1 29 ? 0.419 -12.703 -2.379 1 96.31 29 PRO B N 1
ATOM 1525 C CA . PRO B 1 29 ? -0.889 -12.133 -2.037 1 96.31 29 PRO B CA 1
ATOM 1526 C C . PRO B 1 29 ? -0.899 -10.609 -2.064 1 96.31 29 PRO B C 1
ATOM 1528 O O . PRO B 1 29 ? 0.069 -9.977 -1.639 1 96.31 29 PRO B O 1
ATOM 1531 N N . GLU B 1 30 ? -1.891 -10.078 -2.633 1 93.69 30 GLU B N 1
ATOM 1532 C CA . GLU B 1 30 ? -2.178 -8.648 -2.613 1 93.69 30 GLU B CA 1
ATOM 1533 C C . GLU B 1 30 ? -3.586 -8.375 -2.094 1 93.69 30 GLU B C 1
ATOM 1535 O O . GLU B 1 30 ? -4.414 -7.789 -2.799 1 93.69 30 GLU B O 1
ATOM 1540 N N . THR B 1 31 ? -3.775 -8.781 -0.873 1 91.5 31 THR B N 1
ATOM 1541 C CA . THR B 1 31 ? -5.035 -8.672 -0.144 1 91.5 31 THR B CA 1
ATOM 1542 C C . THR B 1 31 ? -4.781 -8.555 1.356 1 91.5 31 THR B C 1
ATOM 1544 O O . THR B 1 31 ? -3.76 -9.031 1.857 1 91.5 31 THR B O 1
ATOM 1547 N N . GLU B 1 32 ? -5.699 -7.934 2.014 1 89.5 32 GLU B N 1
ATOM 1548 C CA . GLU B 1 32 ? -5.594 -7.793 3.463 1 89.5 32 GLU B CA 1
ATOM 1549 C C . GLU B 1 32 ? -5.898 -9.109 4.168 1 89.5 32 GLU B C 1
ATOM 1551 O O . GLU B 1 32 ? -5.672 -9.242 5.375 1 89.5 32 GLU B O 1
ATOM 1556 N N . ARG B 1 33 ? -6.301 -10.141 3.455 1 90.75 33 ARG B N 1
ATOM 1557 C CA . ARG B 1 33 ? -6.652 -11.43 4.035 1 90.75 33 ARG B CA 1
ATOM 1558 C C . ARG B 1 33 ? -6.023 -12.57 3.246 1 90.75 33 ARG B C 1
ATOM 1560 O O . ARG B 1 33 ? -6.734 -13.422 2.703 1 90.75 33 ARG B O 1
ATOM 1567 N N . PRO B 1 34 ? -4.746 -12.742 3.354 1 93.31 34 PRO B N 1
ATOM 1568 C CA . PRO B 1 34 ? -4.059 -13.727 2.518 1 93.31 34 PRO B CA 1
ATOM 1569 C C . PRO B 1 34 ? -4.445 -15.164 2.861 1 93.31 34 PRO B C 1
ATOM 1571 O O . PRO B 1 34 ? -4.301 -16.062 2.027 1 93.31 34 PRO B O 1
ATOM 1574 N N . ALA B 1 35 ? -4.914 -15.438 4.051 1 92.38 35 ALA B N 1
ATOM 1575 C CA . ALA B 1 35 ? -5.262 -16.797 4.461 1 92.38 35 ALA B CA 1
ATOM 1576 C C . ALA B 1 35 ? -6.348 -17.375 3.559 1 92.38 35 ALA B C 1
ATOM 1578 O O . ALA B 1 35 ? -6.559 -18.594 3.535 1 92.38 35 ALA B O 1
ATOM 1579 N N . MET B 1 36 ? -7.027 -16.562 2.861 1 92 36 MET B N 1
ATOM 1580 C CA . MET B 1 36 ? -8.086 -17 1.958 1 92 36 MET B CA 1
ATOM 1581 C C . MET B 1 36 ? -7.523 -17.922 0.879 1 92 36 MET B C 1
ATOM 1583 O O . MET B 1 36 ? -8.242 -18.75 0.325 1 92 36 MET B O 1
ATOM 1587 N N . PHE B 1 37 ? -6.254 -17.859 0.524 1 94.94 37 PHE B N 1
ATOM 1588 C CA . PHE B 1 37 ? -5.641 -18.641 -0.534 1 94.94 37 PHE B CA 1
ATOM 1589 C C . PHE B 1 37 ? -5.645 -20.125 -0.171 1 94.94 37 PHE B C 1
ATOM 1591 O O . PHE B 1 37 ? -5.566 -20.984 -1.051 1 94.94 37 PHE B O 1
ATOM 1598 N N . LYS B 1 38 ? -5.703 -20.406 1.083 1 92.81 38 LYS B N 1
ATOM 1599 C CA . LYS B 1 38 ? -5.719 -21.797 1.527 1 92.81 38 LYS B CA 1
ATOM 1600 C C . LYS B 1 38 ? -7.008 -22.484 1.101 1 92.81 38 LYS B C 1
ATOM 1602 O O . LYS B 1 38 ? -7.055 -23.719 1.018 1 92.81 38 LYS B O 1
ATOM 1607 N N . LYS B 1 39 ? -7.996 -21.75 0.798 1 88.38 39 LYS B N 1
ATOM 1608 C CA . LYS B 1 39 ? -9.32 -22.328 0.598 1 88.38 39 LYS B CA 1
ATOM 1609 C C . LYS B 1 39 ? -9.789 -22.156 -0.844 1 88.38 39 LYS B C 1
ATOM 1611 O O . LYS B 1 39 ? -10.906 -22.547 -1.195 1 88.38 39 LYS B O 1
ATOM 16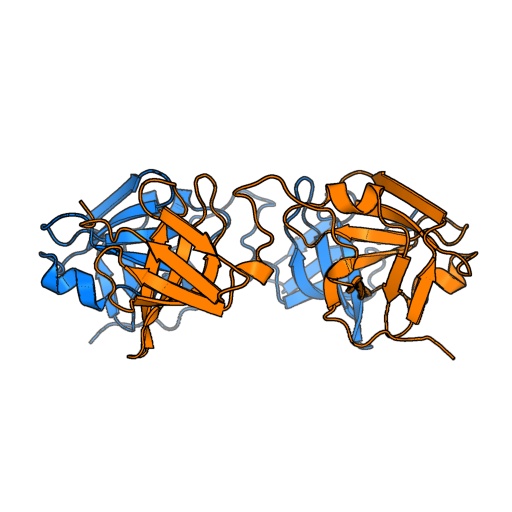16 N N . LEU B 1 40 ? -8.938 -21.594 -1.593 1 89.06 40 LEU B N 1
ATOM 1617 C CA . LEU B 1 40 ? -9.352 -21.312 -2.963 1 89.06 40 LEU B CA 1
ATOM 1618 C C . LEU B 1 40 ? -9.469 -22.594 -3.773 1 89.06 40 LEU B C 1
ATOM 1620 O O . LEU B 1 40 ? -8.594 -23.453 -3.703 1 89.06 40 LEU B O 1
ATOM 1624 N N . LYS B 1 41 ? -10.531 -22.719 -4.586 1 90.06 41 LYS B N 1
ATOM 1625 C CA . LYS B 1 41 ? -10.734 -23.891 -5.438 1 90.06 41 LYS B CA 1
ATOM 1626 C C . LYS B 1 41 ? -10.484 -23.562 -6.906 1 90.06 41 LYS B C 1
ATOM 1628 O O . LYS B 1 41 ? -10.164 -24.438 -7.703 1 90.06 41 LYS B O 1
ATOM 1633 N N . LYS B 1 42 ? -10.633 -22.297 -7.254 1 92.25 42 LYS B N 1
ATOM 1634 C CA . LYS B 1 42 ? -10.43 -21.828 -8.625 1 92.25 42 LYS B CA 1
ATOM 1635 C C . LYS B 1 42 ? -9.734 -20.469 -8.641 1 92.25 42 LYS B C 1
ATOM 1637 O O . LYS B 1 42 ? -9.883 -19.688 -7.703 1 92.25 42 LYS B O 1
ATOM 1642 N N . LEU B 1 43 ? -9.023 -20.234 -9.695 1 93.56 43 LEU B N 1
ATOM 1643 C CA . LEU B 1 43 ? -8.383 -18.969 -9.969 1 93.56 43 LEU B CA 1
ATOM 1644 C C . LEU B 1 43 ? -8.609 -18.547 -11.414 1 93.56 43 LEU B C 1
ATOM 1646 O O . LEU B 1 43 ? -8.656 -19.391 -12.312 1 93.56 43 LEU B O 1
ATOM 1650 N N . PHE B 1 44 ? -8.789 -17.266 -11.57 1 95.62 44 PHE B N 1
ATOM 1651 C CA . PHE B 1 44 ? -8.82 -16.672 -12.898 1 95.62 44 PHE B CA 1
ATOM 1652 C C . PHE B 1 44 ? -7.492 -15.984 -13.211 1 95.62 44 PHE B C 1
ATOM 1654 O O . PHE B 1 44 ? -7.07 -15.078 -12.484 1 95.62 44 PHE B O 1
ATOM 1661 N N . LEU B 1 45 ? -6.781 -16.422 -14.289 1 95.31 45 LEU B N 1
ATOM 1662 C CA . LEU B 1 45 ? -5.504 -15.883 -14.734 1 95.31 45 LEU B CA 1
ATOM 1663 C C . LEU B 1 45 ? -5.566 -15.508 -16.219 1 95.31 45 LEU B C 1
ATOM 1665 O O . LEU B 1 45 ? -5.734 -16.375 -17.078 1 95.31 45 LEU B O 1
ATOM 1669 N N . GLY B 1 46 ? -5.344 -14.305 -16.516 1 87.75 46 GLY B N 1
ATOM 1670 C CA . GLY B 1 46 ? -5.211 -13.883 -17.891 1 87.75 46 GLY B CA 1
ATOM 1671 C C . GLY B 1 46 ? -6.375 -14.32 -18.766 1 87.75 46 GLY B C 1
ATOM 1672 O O . GLY B 1 46 ? -6.18 -14.773 -19.891 1 87.75 46 GLY B O 1
ATOM 1673 N N . GLY B 1 47 ? -7.535 -14.414 -18.25 1 87.44 47 GLY B N 1
ATOM 1674 C CA . GLY B 1 47 ? -8.703 -14.703 -19.062 1 87.44 47 GLY B CA 1
ATOM 1675 C C . GLY B 1 47 ? -9.156 -16.156 -18.969 1 87.44 47 GLY B C 1
ATOM 1676 O O . GLY B 1 47 ? -10.086 -16.562 -19.672 1 87.44 47 GLY B O 1
ATOM 1677 N N . ARG B 1 48 ? -8.484 -16.922 -18.25 1 92.88 48 ARG B N 1
ATOM 1678 C CA . ARG B 1 48 ? -8.812 -18.328 -18.109 1 92.88 48 ARG B CA 1
ATOM 1679 C C . ARG B 1 48 ? -8.977 -18.719 -16.656 1 92.88 48 ARG B C 1
ATOM 1681 O O . ARG B 1 48 ? -8.227 -18.266 -15.789 1 92.88 48 ARG B O 1
ATOM 1688 N N . THR B 1 49 ? -9.969 -19.609 -16.484 1 94.31 49 THR B N 1
ATOM 1689 C CA . THR B 1 49 ? -10.172 -20.156 -15.148 1 94.31 49 THR B CA 1
ATOM 1690 C C . THR B 1 49 ? -9.391 -21.453 -14.961 1 94.31 49 THR B C 1
ATOM 1692 O O . THR B 1 49 ? -9.383 -22.312 -15.852 1 94.31 49 THR B O 1
ATOM 1695 N N . TYR B 1 50 ? -8.727 -21.578 -13.82 1 96.38 50 TYR B N 1
ATOM 1696 C CA . TYR B 1 50 ? -7.984 -22.781 -13.461 1 96.38 50 TYR B CA 1
ATOM 1697 C C . TYR B 1 50 ? -8.539 -23.391 -12.188 1 96.38 50 TYR B C 1
ATOM 1699 O O . TYR B 1 50 ? -8.898 -22.688 -11.25 1 96.38 50 TYR B O 1
ATOM 1707 N N . ASP B 1 51 ? -8.555 -24.719 -12.156 1 96.31 51 ASP B N 1
ATOM 1708 C CA . ASP B 1 51 ? -8.82 -25.422 -10.906 1 96.31 51 ASP B CA 1
ATOM 1709 C C . ASP B 1 51 ? -7.57 -25.484 -10.039 1 96.31 51 ASP B C 1
ATOM 1711 O O . ASP B 1 51 ? -6.488 -25.828 -10.516 1 96.31 51 ASP B O 1
ATOM 1715 N N . VAL B 1 52 ? -7.773 -25.203 -8.773 1 96.62 52 VAL B N 1
ATOM 1716 C CA . VAL B 1 52 ? -6.66 -25.281 -7.828 1 96.62 52 VAL B CA 1
ATOM 1717 C C . VAL B 1 52 ? -6.555 -26.703 -7.27 1 96.62 52 VAL B C 1
ATOM 1719 O O . VAL B 1 52 ? -7.504 -27.219 -6.672 1 96.62 52 VAL B O 1
ATOM 1722 N N . ARG B 1 53 ? -5.422 -27.281 -7.453 1 97.44 53 ARG B N 1
ATOM 1723 C CA . ARG B 1 53 ? -5.207 -28.641 -6.961 1 97.44 53 ARG B CA 1
ATOM 1724 C C . ARG B 1 53 ? -4.625 -28.625 -5.551 1 97.44 53 ARG B C 1
ATOM 1726 O O . ARG B 1 53 ? -4.945 -29.484 -4.73 1 97.44 53 ARG B O 1
ATOM 1733 N N . SER B 1 54 ? -3.809 -27.688 -5.289 1 97.31 54 SER B N 1
ATOM 1734 C CA . SER B 1 54 ? -3.24 -27.516 -3.957 1 97.31 54 SER B CA 1
ATOM 1735 C C . SER B 1 54 ? -2.797 -26.078 -3.732 1 97.31 54 SER B C 1
ATOM 1737 O O . SER B 1 54 ? -2.516 -25.344 -4.688 1 97.31 54 SER B O 1
ATOM 1739 N N . SER B 1 55 ? -2.803 -25.641 -2.537 1 97.5 55 SER B N 1
ATOM 1740 C CA . SER B 1 55 ? -2.393 -24.312 -2.094 1 97.5 55 SER B CA 1
ATOM 1741 C C . SER B 1 55 ? -1.829 -24.359 -0.678 1 97.5 55 SER B C 1
ATOM 1743 O O . SER B 1 55 ? -2.51 -24.781 0.255 1 97.5 55 SER B O 1
ATOM 1745 N N . ARG B 1 56 ? -0.578 -23.875 -0.521 1 97 56 ARG B N 1
ATOM 1746 C CA . ARG B 1 56 ? 0.045 -23.875 0.798 1 97 56 ARG B CA 1
ATOM 1747 C C . ARG B 1 56 ? 0.912 -22.641 0.995 1 97 56 ARG B C 1
ATOM 1749 O O . ARG B 1 56 ? 1.515 -22.141 0.043 1 97 56 ARG B O 1
ATOM 1756 N N . PRO B 1 57 ? 0.962 -22.125 2.207 1 95.81 57 PRO B N 1
ATOM 1757 C CA . PRO B 1 57 ? 1.812 -20.953 2.479 1 95.81 57 PRO B CA 1
ATOM 1758 C C . PRO B 1 57 ? 3.303 -21.297 2.436 1 95.81 57 PRO B C 1
ATOM 1760 O O . PRO B 1 57 ? 3.699 -22.406 2.799 1 95.81 57 PRO B O 1
ATOM 1763 N N . HIS B 1 58 ? 4.086 -20.406 1.968 1 93.56 58 HIS B N 1
ATOM 1764 C CA . HIS B 1 58 ? 5.543 -20.469 1.924 1 93.56 58 HIS B CA 1
ATOM 1765 C C . HIS B 1 58 ? 6.168 -19.094 2.051 1 93.56 58 HIS B C 1
ATOM 1767 O O . HIS B 1 58 ? 6.273 -18.359 1.062 1 93.56 58 HIS B O 1
ATOM 1773 N N . LYS B 1 59 ? 6.586 -18.781 3.244 1 89.5 59 LYS B N 1
ATOM 1774 C CA . LYS B 1 59 ? 7.125 -17.453 3.512 1 89.5 59 LYS B CA 1
ATOM 1775 C C . LYS B 1 59 ? 6.117 -16.375 3.156 1 89.5 59 LYS B C 1
ATOM 1777 O O . LYS B 1 59 ? 5.016 -16.344 3.707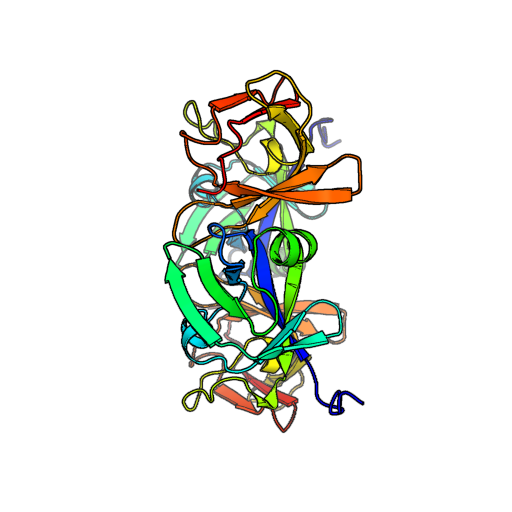 1 89.5 59 LYS B O 1
ATOM 1782 N N . ASN B 1 60 ? 6.426 -15.5 2.166 1 91.06 60 ASN B N 1
ATOM 1783 C CA . ASN B 1 60 ? 5.539 -14.383 1.861 1 91.06 60 ASN B CA 1
ATOM 1784 C C . ASN B 1 60 ? 4.652 -14.688 0.658 1 91.06 60 ASN B C 1
ATOM 1786 O O . ASN B 1 60 ? 3.973 -13.797 0.144 1 91.06 60 ASN B O 1
ATOM 1790 N N . VAL B 1 61 ? 4.719 -15.93 0.255 1 95.5 61 VAL B N 1
ATOM 1791 C CA . VAL B 1 61 ? 3.893 -16.297 -0.888 1 95.5 61 VAL B CA 1
ATOM 1792 C C . VAL B 1 61 ? 3.096 -17.562 -0.56 1 95.5 61 VAL B C 1
ATOM 1794 O O . VAL B 1 61 ? 3.266 -18.156 0.511 1 95.5 61 VAL B O 1
ATOM 1797 N N . TYR B 1 62 ? 2.207 -17.859 -1.451 1 96.94 62 TYR B N 1
ATOM 1798 C CA . TYR B 1 62 ? 1.556 -19.172 -1.479 1 96.94 62 TYR B CA 1
ATOM 1799 C C . TYR B 1 62 ? 2.033 -20 -2.672 1 96.94 62 TYR B C 1
ATOM 1801 O O . TYR B 1 62 ? 2.186 -19.469 -3.775 1 96.94 62 TYR B O 1
ATOM 1809 N N . ILE B 1 63 ? 2.34 -21.25 -2.434 1 97.62 63 ILE B N 1
ATOM 1810 C CA . ILE B 1 63 ? 2.621 -22.203 -3.506 1 97.62 63 ILE B CA 1
ATOM 1811 C C . ILE B 1 63 ? 1.323 -22.875 -3.959 1 97.62 63 ILE B C 1
ATOM 1813 O O . ILE B 1 63 ? 0.671 -23.562 -3.18 1 97.62 63 ILE B O 1
ATOM 1817 N N . ILE B 1 64 ? 0.981 -22.672 -5.262 1 98 64 ILE B N 1
ATOM 1818 C CA . ILE B 1 64 ? -0.3 -23.156 -5.762 1 98 64 ILE B CA 1
ATOM 1819 C C . ILE B 1 64 ? -0.075 -24.062 -6.98 1 98 64 ILE B C 1
ATOM 1821 O O . ILE B 1 64 ? 0.707 -23.719 -7.871 1 98 64 ILE B O 1
ATOM 1825 N N . HIS B 1 65 ? -0.698 -25.156 -6.949 1 98.25 65 HIS B N 1
ATOM 1826 C CA . HIS B 1 65 ? -0.709 -26.062 -8.094 1 98.25 65 HIS B CA 1
ATOM 1827 C C . HIS B 1 65 ? -2.037 -25.984 -8.844 1 98.25 65 HIS B C 1
ATOM 1829 O O . HIS B 1 65 ? -3.104 -26.094 -8.234 1 98.25 65 HIS B O 1
ATOM 1835 N N . LEU B 1 66 ? -1.94 -25.75 -10.148 1 97.88 66 LEU B N 1
ATOM 1836 C CA . LEU B 1 66 ? -3.133 -25.625 -10.977 1 97.88 66 LEU B CA 1
ATOM 1837 C C . LEU B 1 66 ? -3.285 -26.828 -11.891 1 97.88 66 LEU B C 1
ATOM 1839 O O . LEU B 1 66 ? -2.295 -27.344 -12.422 1 97.88 66 LEU B O 1
ATOM 1843 N N . ALA B 1 67 ? -4.516 -27.203 -12.094 1 97.56 67 ALA B N 1
ATOM 1844 C CA . ALA B 1 67 ? -4.777 -28.219 -13.109 1 97.56 67 ALA B CA 1
ATOM 1845 C C . ALA B 1 67 ? -4.371 -27.734 -14.492 1 97.56 67 ALA B C 1
ATOM 1847 O O . ALA B 1 67 ? -4.715 -26.625 -14.891 1 97.56 67 ALA B O 1
ATOM 1848 N N . GLY B 1 68 ? -3.627 -28.547 -15.164 1 96.56 68 GLY B N 1
ATOM 1849 C CA . GLY B 1 68 ? -3.268 -28.203 -16.531 1 96.56 68 GLY B CA 1
ATOM 1850 C C . GLY B 1 68 ? -1.922 -27.516 -16.641 1 96.56 68 GLY B C 1
ATOM 1851 O O . GLY B 1 68 ? -1.435 -27.266 -17.75 1 96.56 68 GLY B O 1
ATOM 1852 N N . VAL B 1 69 ? -1.371 -27.141 -15.555 1 97.38 69 VAL B N 1
ATOM 1853 C CA . VAL B 1 69 ? -0.014 -26.594 -15.516 1 97.38 69 VAL B CA 1
ATOM 1854 C C . VAL B 1 69 ? 0.926 -27.625 -14.883 1 97.38 69 VAL B C 1
ATOM 1856 O O . VAL B 1 69 ? 1.004 -27.719 -13.656 1 97.38 69 VAL B O 1
ATOM 1859 N N . GLU B 1 70 ? 1.688 -28.297 -15.688 1 96.5 70 GLU B N 1
ATOM 1860 C CA . GLU B 1 70 ? 2.281 -29.531 -15.18 1 96.5 70 GLU B CA 1
ATOM 1861 C C . GLU B 1 70 ? 3.807 -29.469 -15.211 1 96.5 70 GLU B C 1
ATOM 1863 O O . GLU B 1 70 ? 4.484 -30.453 -14.906 1 96.5 70 GLU B O 1
ATOM 1868 N N . ASP B 1 71 ? 4.305 -28.422 -15.641 1 96.12 71 ASP B N 1
ATOM 1869 C CA . ASP B 1 71 ? 5.754 -28.234 -15.625 1 96.12 71 ASP B CA 1
ATOM 1870 C C . ASP B 1 71 ? 6.121 -26.75 -15.656 1 96.12 71 ASP B C 1
ATOM 1872 O O . ASP B 1 71 ? 5.242 -25.891 -15.688 1 96.12 71 ASP B O 1
ATOM 1876 N N . ARG B 1 72 ? 7.41 -26.5 -15.516 1 93.56 72 ARG B N 1
ATOM 1877 C CA . ARG B 1 72 ? 7.898 -25.125 -15.422 1 93.56 72 ARG B CA 1
ATOM 1878 C C . ARG B 1 72 ? 7.598 -24.344 -16.703 1 93.56 72 ARG B C 1
ATOM 1880 O O . ARG B 1 72 ? 7.324 -23.156 -16.656 1 93.56 72 ARG B O 1
ATOM 1887 N N . ASN B 1 73 ? 7.605 -25.047 -17.828 1 93.62 73 ASN B N 1
ATOM 1888 C CA . ASN B 1 73 ? 7.293 -24.391 -19.094 1 93.62 73 ASN B CA 1
ATOM 1889 C C . ASN B 1 73 ? 5.867 -23.859 -19.109 1 93.62 73 ASN B C 1
ATOM 1891 O O . ASN B 1 73 ? 5.605 -22.797 -19.688 1 93.62 73 ASN B O 1
ATOM 1895 N N . GLY B 1 74 ? 5 -24.594 -18.578 1 94.44 74 GLY B N 1
ATOM 1896 C CA . GLY B 1 74 ? 3.621 -24.141 -18.453 1 94.44 74 GLY B CA 1
ATOM 1897 C C . GLY B 1 74 ? 3.441 -23.016 -17.453 1 94.44 74 GLY B C 1
ATOM 1898 O O . GLY B 1 74 ? 2.545 -22.188 -17.594 1 94.44 74 GLY B O 1
ATOM 1899 N N . ALA B 1 75 ? 4.285 -23.016 -16.438 1 95.69 75 ALA B N 1
ATOM 1900 C CA . ALA B 1 75 ? 4.164 -22.062 -15.336 1 95.69 75 ALA B CA 1
ATOM 1901 C C . ALA B 1 75 ? 4.781 -20.719 -15.695 1 95.69 75 ALA B C 1
ATOM 1903 O O . ALA B 1 75 ? 4.242 -19.656 -15.344 1 95.69 75 ALA B O 1
ATOM 1904 N N . GLU B 1 76 ? 5.805 -20.672 -16.438 1 93.38 76 GLU B N 1
ATOM 1905 C CA . GLU B 1 76 ? 6.629 -19.484 -16.703 1 93.38 76 GLU B CA 1
ATOM 1906 C C . GLU B 1 76 ? 5.812 -18.391 -17.375 1 93.38 76 GLU B C 1
ATOM 1908 O O . GLU B 1 76 ? 5.891 -17.219 -16.984 1 93.38 76 GLU B O 1
ATOM 1913 N N . PRO B 1 77 ? 4.977 -18.75 -18.359 1 93.38 77 PRO B N 1
ATOM 1914 C CA . PRO B 1 77 ? 4.227 -17.688 -19.047 1 93.38 77 PRO B CA 1
ATOM 1915 C C . PRO B 1 77 ? 3.201 -17.016 -18.141 1 93.38 77 PRO B C 1
ATOM 1917 O O . PRO B 1 77 ? 2.672 -15.953 -18.484 1 93.38 77 PRO B O 1
ATOM 1920 N N . LEU B 1 78 ? 2.906 -17.594 -17.047 1 95.62 78 LEU B N 1
ATOM 1921 C CA . LEU B 1 78 ? 1.888 -17.047 -16.141 1 95.62 78 LEU B CA 1
ATOM 1922 C C . LEU B 1 78 ? 2.484 -16 -15.211 1 95.62 78 LEU B C 1
ATOM 1924 O O . LEU B 1 78 ? 1.751 -15.258 -14.555 1 95.62 78 LEU B O 1
ATOM 1928 N N . VAL B 1 79 ? 3.756 -15.953 -15.125 1 94.31 79 VAL B N 1
ATOM 1929 C CA . VAL B 1 79 ? 4.422 -15.008 -14.234 1 94.31 79 VAL B CA 1
ATOM 1930 C C . VAL B 1 79 ? 4.055 -13.578 -14.625 1 94.31 79 VAL B C 1
ATOM 1932 O O . VAL B 1 79 ? 4.059 -13.234 -15.812 1 94.31 79 VAL B O 1
ATOM 1935 N N . GLY B 1 80 ? 3.697 -12.82 -13.617 1 95.25 80 GLY B N 1
ATOM 1936 C CA . GLY B 1 80 ? 3.285 -11.438 -13.82 1 95.25 80 GLY B CA 1
ATOM 1937 C C . GLY B 1 80 ? 1.781 -11.273 -13.938 1 95.25 80 GLY B C 1
ATOM 1938 O O . GLY B 1 80 ? 1.263 -10.164 -13.836 1 95.25 80 GLY B O 1
ATOM 1939 N N . THR B 1 81 ? 1.095 -12.312 -14.102 1 96.38 81 THR B N 1
ATOM 1940 C CA . THR B 1 81 ? -0.351 -12.273 -14.289 1 96.38 81 THR B CA 1
ATOM 1941 C C . THR B 1 81 ? -1.062 -11.992 -12.969 1 96.38 81 THR B C 1
ATOM 1943 O O . THR B 1 81 ? -0.759 -12.625 -11.953 1 96.38 81 THR B O 1
ATOM 1946 N N . PRO B 1 82 ? -1.984 -11.062 -13.023 1 97.31 82 PRO B N 1
ATOM 1947 C CA . PRO B 1 82 ? -2.82 -10.883 -11.828 1 97.31 82 PRO B CA 1
ATOM 1948 C C . PRO B 1 82 ? -3.672 -12.109 -11.516 1 97.31 82 PRO B C 1
ATOM 1950 O O . PRO B 1 82 ? -4.156 -12.781 -12.438 1 97.31 82 PRO B O 1
ATOM 1953 N N . VAL B 1 83 ? -3.752 -12.383 -10.242 1 97.38 83 VAL B N 1
ATOM 1954 C CA . VAL B 1 83 ? -4.633 -13.438 -9.758 1 97.38 83 VAL B CA 1
ATOM 1955 C C . VAL B 1 83 ? -5.992 -12.852 -9.383 1 97.38 83 VAL B C 1
ATOM 1957 O O . VAL B 1 83 ? -6.086 -12 -8.5 1 97.38 83 VAL B O 1
ATOM 1960 N N . GLU B 1 84 ? -7.023 -13.383 -9.992 1 96.19 84 GLU B N 1
ATOM 1961 C CA . GLU B 1 84 ? -8.367 -12.859 -9.758 1 96.19 84 GLU B CA 1
ATOM 1962 C C . GLU B 1 84 ? -9.328 -13.961 -9.336 1 96.19 84 GLU B C 1
ATOM 1964 O O . GLU B 1 84 ? -9.133 -15.125 -9.695 1 96.19 84 GLU B O 1
ATOM 1969 N N . ILE B 1 85 ? -10.266 -13.648 -8.562 1 92.25 85 ILE B N 1
ATOM 1970 C CA . ILE B 1 85 ? -11.305 -14.594 -8.164 1 92.25 85 ILE B CA 1
ATOM 1971 C C . ILE B 1 85 ? -12.672 -13.922 -8.25 1 92.25 85 ILE B C 1
ATOM 1973 O O . ILE B 1 85 ? -12.781 -12.703 -8.125 1 92.25 85 ILE B O 1
ATOM 1977 N N . PRO B 1 86 ? -13.727 -14.719 -8.531 1 87.31 86 PRO B N 1
ATOM 1978 C CA . PRO B 1 86 ? -15.07 -14.148 -8.445 1 87.31 86 PRO B CA 1
ATOM 1979 C C . PRO B 1 86 ? -15.43 -13.688 -7.035 1 87.31 86 PRO B C 1
ATOM 1981 O O . PRO B 1 86 ? -15.094 -14.359 -6.055 1 87.31 86 PRO B O 1
ATOM 1984 N N . VAL B 1 87 ? -16.062 -12.555 -6.949 1 88.19 87 VAL B N 1
ATOM 1985 C CA . VAL B 1 87 ? -16.484 -12.016 -5.66 1 88.19 87 VAL B CA 1
ATOM 1986 C C . VAL B 1 87 ? -17.312 -13.047 -4.91 1 88.19 87 VAL B C 1
ATOM 1988 O O . VAL B 1 87 ? -17.203 -13.18 -3.689 1 88.19 87 VAL B O 1
ATOM 1991 N N . ALA B 1 88 ? -18.109 -13.828 -5.602 1 85.94 88 ALA B N 1
ATOM 1992 C CA . ALA B 1 88 ? -19 -14.828 -5.016 1 85.94 88 ALA B CA 1
ATOM 1993 C C . ALA B 1 88 ? -18.203 -15.938 -4.336 1 85.94 88 ALA B C 1
ATOM 1995 O O . ALA B 1 88 ? -18.75 -16.672 -3.506 1 85.94 88 ALA B O 1
ATOM 1996 N N . GLU B 1 89 ? -16.938 -16.109 -4.613 1 84.06 89 GLU B N 1
ATOM 1997 C CA . GLU B 1 89 ? -16.109 -17.188 -4.078 1 84.06 89 GLU B CA 1
ATOM 1998 C C . GLU B 1 89 ? -15.289 -16.719 -2.891 1 84.06 89 GLU B C 1
ATOM 2000 O O . GLU B 1 89 ? -14.602 -17.516 -2.246 1 84.06 89 GLU B O 1
ATOM 2005 N N . LEU B 1 90 ? -15.336 -15.453 -2.604 1 87.25 90 LEU B N 1
ATOM 2006 C CA . LEU B 1 90 ? -14.625 -14.938 -1.438 1 87.25 90 LEU B CA 1
ATOM 2007 C C . LEU B 1 90 ? -15.211 -15.508 -0.15 1 87.25 90 LEU B C 1
ATOM 2009 O O . LEU B 1 90 ? -16.422 -15.625 -0.018 1 87.25 90 LEU B O 1
ATOM 2013 N N . PRO B 1 91 ? -14.266 -15.898 0.735 1 87.81 91 PRO B N 1
ATOM 2014 C CA . PRO B 1 91 ? -14.781 -16.344 2.029 1 87.81 91 PRO B CA 1
ATOM 2015 C C . PRO B 1 91 ? -15.664 -15.305 2.711 1 87.81 91 PRO B C 1
ATOM 2017 O O . PRO B 1 91 ? -15.398 -14.109 2.615 1 87.81 91 PRO B O 1
ATOM 2020 N N . LYS B 1 92 ? -16.75 -15.852 3.348 1 88 92 LYS B N 1
ATOM 2021 C CA . LYS B 1 92 ? -17.594 -14.953 4.137 1 88 92 LYS B CA 1
ATOM 2022 C C . LYS B 1 92 ? -16.859 -14.461 5.379 1 88 92 LYS B C 1
ATOM 2024 O O . LYS B 1 92 ? -16.156 -15.234 6.039 1 88 92 LYS B O 1
ATOM 2029 N N . LEU B 1 93 ? -17.062 -13.195 5.672 1 90.81 93 LEU B N 1
ATOM 2030 C CA . LEU B 1 93 ? -16.453 -12.609 6.859 1 90.81 93 LEU B CA 1
ATOM 2031 C C . LEU B 1 93 ? -17.453 -12.484 7.992 1 90.81 93 LEU B C 1
ATOM 2033 O O . LEU B 1 93 ? -18.672 -12.477 7.754 1 90.81 93 LEU B O 1
ATOM 2037 N N . PRO B 1 94 ? -16.891 -12.492 9.266 1 91.94 94 PRO B N 1
ATOM 2038 C CA . PRO B 1 94 ? -17.797 -12.242 10.398 1 91.94 94 PRO B CA 1
ATOM 2039 C C . PRO B 1 94 ? -18.531 -10.914 10.273 1 91.94 94 PRO B C 1
ATOM 2041 O O . PRO B 1 94 ? -18.109 -10.031 9.516 1 91.94 94 PRO B O 1
ATOM 2044 N N . GLU B 1 95 ? -19.578 -10.859 11.078 1 90.12 95 GLU B N 1
ATOM 2045 C CA . GLU B 1 95 ? -20.328 -9.609 11.102 1 90.12 95 GLU B CA 1
ATOM 2046 C C . GLU B 1 95 ? -19.453 -8.438 11.523 1 90.12 95 GLU B C 1
ATOM 2048 O O . GLU B 1 95 ? -18.641 -8.562 12.453 1 90.12 95 GLU B O 1
ATOM 2053 N N . GLY B 1 96 ? -19.531 -7.281 10.781 1 91.31 96 GLY B N 1
ATOM 2054 C CA . GLY B 1 96 ? -18.766 -6.094 11.109 1 91.31 96 GLY B CA 1
ATOM 2055 C C . GLY B 1 96 ? -17.438 -6.027 10.383 1 91.31 96 GLY B C 1
ATOM 2056 O O . GLY B 1 96 ? -16.719 -5.031 10.484 1 91.31 96 GLY B O 1
ATOM 2057 N N . GLU B 1 97 ? -17.109 -7.039 9.742 1 92.62 97 GLU B N 1
ATOM 2058 C CA . GLU B 1 97 ? -15.883 -7.066 8.945 1 92.62 97 GLU B CA 1
ATOM 2059 C C . GLU B 1 97 ? -16.203 -7.051 7.453 1 92.62 97 GLU B C 1
ATOM 2061 O O . GLU B 1 97 ? -17.172 -7.676 7.012 1 92.62 97 GLU B O 1
ATOM 2066 N N . TYR B 1 98 ? -15.359 -6.352 6.754 1 93.62 98 TYR B N 1
ATOM 2067 C CA . TYR B 1 98 ? -15.609 -6.195 5.324 1 93.62 98 TYR B CA 1
ATOM 2068 C C . TYR B 1 98 ? -14.305 -6.266 4.531 1 93.62 98 TYR B C 1
ATOM 2070 O O . TYR B 1 98 ? -13.234 -5.934 5.051 1 93.62 98 TYR B O 1
ATOM 2078 N N . TYR B 1 99 ? -14.453 -6.73 3.266 1 92.75 99 TYR B N 1
ATOM 2079 C CA . TYR B 1 99 ? -13.367 -6.516 2.316 1 92.75 99 TYR B CA 1
ATOM 2080 C C . TYR B 1 99 ? -13.297 -5.055 1.886 1 92.75 99 TYR B C 1
ATOM 2082 O O . TYR B 1 99 ? -14.328 -4.379 1.796 1 92.75 99 TYR B O 1
ATOM 2090 N N . TYR B 1 100 ? -12.125 -4.605 1.543 1 94.81 100 TYR B N 1
ATOM 2091 C CA . TYR B 1 100 ? -11.938 -3.197 1.209 1 94.81 100 TYR B CA 1
ATOM 2092 C C . TYR B 1 100 ? -12.812 -2.801 0.022 1 94.81 100 TYR B C 1
ATOM 2094 O O . TYR B 1 100 ? -13.406 -1.722 0.017 1 94.81 100 TYR B O 1
ATOM 2102 N N . PHE B 1 101 ? -12.836 -3.65 -0.934 1 92.25 101 PHE B N 1
ATOM 2103 C CA . PHE B 1 101 ? -13.57 -3.316 -2.148 1 92.25 101 PHE B CA 1
ATOM 2104 C C . PHE B 1 101 ? -15.055 -3.152 -1.853 1 92.25 101 PHE B C 1
ATOM 2106 O O . PHE B 1 101 ? -15.781 -2.506 -2.613 1 92.25 101 PHE B O 1
ATOM 2113 N N . GLN B 1 102 ? -15.586 -3.768 -0.831 1 94.19 102 GLN B N 1
ATOM 2114 C CA . GLN B 1 102 ? -16.984 -3.625 -0.437 1 94.19 102 GLN B CA 1
ATOM 2115 C C . GLN B 1 102 ? -17.25 -2.25 0.172 1 94.19 102 GLN B C 1
ATOM 2117 O O . GLN B 1 102 ? -18.391 -1.82 0.275 1 94.19 102 GLN B O 1
ATOM 2122 N N . LEU B 1 103 ? -16.203 -1.576 0.64 1 97.5 103 LEU B N 1
ATOM 2123 C CA . LEU B 1 103 ? -16.312 -0.294 1.325 1 97.5 103 LEU B CA 1
ATOM 2124 C C . LEU B 1 103 ? -16.109 0.863 0.353 1 97.5 103 LEU B C 1
ATOM 2126 O O . LEU B 1 103 ? -16.812 1.873 0.43 1 97.5 103 LEU B O 1
ATOM 2130 N N . ILE B 1 104 ? -15.148 0.696 -0.48 1 97.38 104 ILE B N 1
ATOM 2131 C CA . ILE B 1 104 ? -14.805 1.769 -1.408 1 97.38 104 ILE B CA 1
ATOM 2132 C C . ILE B 1 104 ? -16.016 2.086 -2.295 1 97.38 104 ILE B C 1
ATOM 2134 O O . ILE B 1 104 ? -16.641 1.181 -2.854 1 97.38 104 ILE B O 1
ATOM 2138 N N . GLY B 1 105 ? -16.344 3.336 -2.361 1 98.12 105 GLY B N 1
ATOM 2139 C CA . GLY B 1 105 ? -17.469 3.766 -3.188 1 98.12 105 GLY B CA 1
ATOM 2140 C C . GLY B 1 105 ? -18.75 3.979 -2.398 1 98.12 105 GLY B C 1
ATOM 2141 O O . GLY B 1 105 ? -19.719 4.535 -2.916 1 98.12 105 GLY B O 1
ATOM 2142 N N . LEU B 1 106 ? -18.812 3.572 -1.212 1 98.62 106 LEU B N 1
ATOM 2143 C CA . LEU B 1 106 ? -19.984 3.789 -0.386 1 98.62 106 LEU B CA 1
ATOM 2144 C C . LEU B 1 106 ? -20.25 5.281 -0.181 1 98.62 106 LEU B C 1
ATOM 2146 O O . LEU B 1 106 ? -19.297 6.059 -0.035 1 98.62 106 LEU B O 1
ATOM 2150 N N . THR B 1 107 ? -21.484 5.609 -0.071 1 98.81 107 THR B N 1
ATOM 2151 C CA . THR B 1 107 ? -21.875 6.938 0.388 1 98.81 107 THR B CA 1
ATOM 2152 C C . THR B 1 107 ? -21.734 7.051 1.903 1 98.81 107 THR B C 1
ATOM 2154 O O . THR B 1 107 ? -22.203 6.188 2.643 1 98.81 107 THR B O 1
ATOM 2157 N N . VAL B 1 108 ? -21.062 8.047 2.322 1 98.75 108 VAL B N 1
ATOM 2158 C CA . VAL B 1 108 ? -20.875 8.281 3.75 1 98.75 108 VAL B CA 1
ATOM 2159 C C . VAL B 1 108 ? -21.859 9.359 4.227 1 98.75 108 VAL B C 1
ATOM 2161 O O . VAL B 1 108 ? -21.891 10.461 3.668 1 98.75 108 VAL B O 1
ATOM 2164 N N . VAL B 1 109 ? -22.609 9 5.211 1 98.44 109 VAL B N 1
ATOM 2165 C CA . VAL B 1 109 ? -23.594 9.914 5.777 1 98.44 109 VAL B CA 1
ATOM 2166 C C . VAL B 1 109 ? -23.328 10.102 7.27 1 98.44 109 VAL B C 1
ATOM 2168 O O . VAL B 1 109 ? -22.906 9.172 7.953 1 98.44 109 VAL B O 1
ATOM 2171 N N . SER B 1 110 ? -23.594 11.312 7.746 1 97.5 110 SER B N 1
ATOM 2172 C CA . SER B 1 110 ? -23.422 11.578 9.172 1 97.5 110 SER B CA 1
ATOM 2173 C C . SER B 1 110 ? -24.578 11 9.984 1 97.5 110 SER B C 1
ATOM 2175 O O . SER B 1 110 ? -25.609 10.625 9.422 1 97.5 110 SER B O 1
ATOM 2177 N N . ASP B 1 111 ? -24.312 10.922 11.266 1 96.31 111 ASP B N 1
ATOM 2178 C CA . ASP B 1 111 ? -25.359 10.414 12.148 1 96.31 111 ASP B CA 1
ATOM 2179 C C . ASP B 1 111 ? -26.516 11.406 12.258 1 96.31 111 ASP B C 1
ATOM 2181 O O . ASP B 1 111 ? -27.578 11.062 12.781 1 96.31 111 ASP B O 1
ATOM 2185 N N . THR B 1 112 ? -26.391 12.586 11.719 1 95 112 THR B N 1
ATOM 2186 C CA . THR B 1 112 ? -27.484 13.555 11.656 1 95 112 THR B CA 1
ATOM 2187 C C . THR B 1 112 ? -28.234 13.445 10.328 1 95 112 THR B C 1
ATOM 2189 O O . THR B 1 112 ? -29.203 14.164 10.094 1 95 112 THR B O 1
ATOM 2192 N N . GLY B 1 113 ? -27.734 12.633 9.445 1 94.81 113 GLY B N 1
ATOM 2193 C CA . GLY B 1 113 ? -28.438 12.352 8.203 1 94.81 113 GLY B CA 1
ATOM 2194 C C . GLY B 1 113 ? -27.859 13.109 7.016 1 94.81 113 GLY B C 1
ATOM 2195 O O . GLY B 1 113 ? -28.328 12.938 5.887 1 94.81 113 GLY B O 1
ATOM 2196 N N . ASP B 1 114 ? -26.859 13.867 7.195 1 96.25 114 ASP B N 1
ATOM 2197 C CA . ASP B 1 114 ? -26.266 14.648 6.113 1 96.25 114 ASP B CA 1
ATOM 2198 C C . ASP B 1 114 ? -25.281 13.805 5.312 1 96.25 114 ASP B C 1
ATOM 2200 O O . ASP B 1 114 ? -24.516 13.008 5.879 1 96.25 114 ASP B O 1
ATOM 2204 N N . THR B 1 115 ? -25.297 14.094 4.047 1 97.94 115 THR B N 1
ATOM 2205 C CA . THR B 1 115 ? -24.297 13.43 3.213 1 97.94 115 THR B CA 1
ATOM 2206 C C . THR B 1 115 ? -22.922 14.062 3.395 1 97.94 115 THR B C 1
ATOM 2208 O O . THR B 1 115 ? -22.766 15.273 3.191 1 97.94 115 THR B O 1
ATOM 2211 N N . VAL B 1 116 ? -22 13.234 3.779 1 97.31 116 VAL B N 1
ATOM 2212 C CA . VAL B 1 116 ? -20.625 13.688 3.943 1 97.31 116 VAL B CA 1
ATOM 2213 C C . VAL B 1 116 ? -19.891 13.586 2.611 1 97.31 116 VAL B C 1
ATOM 2215 O O . VAL B 1 116 ? -19.234 14.547 2.184 1 97.31 116 VAL B O 1
ATOM 2218 N N . GLY B 1 117 ? -20 12.414 1.912 1 98.62 117 GLY B N 1
ATOM 2219 C CA . GLY B 1 117 ? -19.359 12.18 0.63 1 98.62 117 GLY B CA 1
ATOM 2220 C C . GLY B 1 117 ? -19.266 10.711 0.267 1 98.62 117 GLY B C 1
ATOM 2221 O O . GLY B 1 117 ? -20.156 9.93 0.589 1 98.62 117 GLY B O 1
ATOM 2222 N N . THR B 1 118 ? -18.203 10.406 -0.505 1 98.88 118 THR B N 1
ATOM 2223 C CA . THR B 1 118 ? -17.969 9.039 -0.958 1 98.88 118 THR B CA 1
ATOM 2224 C C . THR B 1 118 ? -16.625 8.523 -0.452 1 98.88 118 THR B C 1
ATOM 2226 O O . THR B 1 118 ? -15.617 9.242 -0.512 1 98.88 118 THR B O 1
ATOM 2229 N N . LEU B 1 119 ? -16.641 7.355 0.149 1 98.81 119 LEU B N 1
ATOM 2230 C CA . LEU B 1 119 ? -15.383 6.734 0.549 1 98.81 119 LEU B CA 1
ATOM 2231 C C . LEU B 1 119 ? -14.531 6.391 -0.669 1 98.81 119 LEU B C 1
ATOM 2233 O O . LEU B 1 119 ? -14.945 5.59 -1.512 1 98.81 119 LEU B O 1
ATOM 2237 N N . THR B 1 120 ? -13.297 6.926 -0.742 1 98.38 120 THR B N 1
ATOM 2238 C CA . THR B 1 120 ? -12.531 6.77 -1.974 1 98.38 120 THR B CA 1
ATOM 2239 C C . THR B 1 120 ? -11.234 6.008 -1.712 1 98.38 120 THR B C 1
ATOM 2241 O O . THR B 1 120 ? -10.625 5.469 -2.639 1 98.38 120 THR B O 1
ATOM 2244 N N . GLU B 1 121 ? -10.789 5.992 -0.518 1 97.81 121 GLU B N 1
ATOM 2245 C CA . GLU B 1 121 ? -9.508 5.375 -0.205 1 97.81 121 GLU B CA 1
ATOM 2246 C C . GLU B 1 121 ? -9.477 4.855 1.229 1 97.81 121 GLU B C 1
ATOM 2248 O O . GLU B 1 121 ? -10.055 5.469 2.129 1 97.81 121 GLU B O 1
ATOM 2253 N N . ILE B 1 122 ? -8.891 3.721 1.409 1 96.94 122 ILE B N 1
ATOM 2254 C CA . ILE B 1 122 ? -8.57 3.178 2.725 1 96.94 122 ILE B CA 1
ATOM 2255 C C . ILE B 1 122 ? -7.059 3.215 2.943 1 96.94 122 ILE B C 1
ATOM 2257 O O . ILE B 1 122 ? -6.301 2.584 2.201 1 96.94 122 ILE B O 1
ATOM 2261 N N . ILE B 1 123 ? -6.66 3.961 3.859 1 94.62 123 ILE B N 1
ATOM 2262 C CA . ILE B 1 123 ? -5.242 4.094 4.18 1 94.62 123 ILE B CA 1
ATOM 2263 C C . ILE B 1 123 ? -4.902 3.225 5.387 1 94.62 123 ILE B C 1
ATOM 2265 O O . ILE B 1 123 ? -5.395 3.461 6.488 1 94.62 123 ILE B O 1
ATOM 2269 N N . GLU B 1 124 ? -4.066 2.225 5.129 1 91.75 124 GLU B N 1
ATOM 2270 C CA . GLU B 1 124 ? -3.639 1.345 6.211 1 91.75 124 GLU B CA 1
ATOM 2271 C C . GLU B 1 124 ? -2.568 2.008 7.074 1 91.75 124 GLU B C 1
ATOM 2273 O O . GLU B 1 124 ? -1.678 2.686 6.555 1 91.75 124 GLU B O 1
ATOM 2278 N N . THR B 1 125 ? -2.756 1.883 8.391 1 88.75 125 THR B N 1
ATOM 2279 C CA . THR B 1 125 ? -1.791 2.418 9.344 1 88.75 125 THR B CA 1
ATOM 2280 C C . THR B 1 125 ? -1.413 1.362 10.383 1 88.75 125 THR B C 1
ATOM 2282 O O . THR B 1 125 ? -1.931 0.244 10.352 1 88.75 125 THR B O 1
ATOM 2285 N N . GLY B 1 126 ? -0.368 1.675 11.18 1 82.81 126 GLY B N 1
ATOM 2286 C CA . GLY B 1 126 ? 0.023 0.778 12.258 1 82.81 126 GLY B CA 1
ATOM 2287 C C . GLY B 1 126 ? -1.044 0.626 13.32 1 82.81 126 GLY B C 1
ATOM 2288 O O . GLY B 1 126 ? -1.036 -0.345 14.078 1 82.81 126 GLY B O 1
ATOM 2289 N N . ALA B 1 127 ? -1.937 1.538 13.445 1 86.44 127 ALA B N 1
ATOM 2290 C CA . ALA B 1 127 ? -3.07 1.506 14.359 1 86.44 127 ALA B CA 1
ATOM 2291 C C . ALA B 1 127 ? -4.367 1.195 13.625 1 86.44 127 ALA B C 1
ATOM 2293 O O . ALA B 1 127 ? -4.512 0.12 13.039 1 86.44 127 ALA B O 1
ATOM 2294 N N . ASN B 1 128 ? -5.266 2.158 13.586 1 89.56 128 ASN B N 1
ATOM 2295 C CA . ASN B 1 128 ? -6.508 1.986 12.836 1 89.56 128 ASN B CA 1
ATOM 2296 C C . ASN B 1 128 ? -6.395 2.557 11.422 1 89.56 128 ASN B C 1
ATOM 2298 O O . ASN B 1 128 ? -5.656 3.52 11.195 1 89.56 128 ASN B O 1
ATOM 2302 N N . ASN B 1 129 ? -7.148 1.887 10.5 1 94.81 129 ASN B N 1
ATOM 2303 C CA . ASN B 1 129 ? -7.203 2.459 9.156 1 94.81 129 ASN B CA 1
ATOM 2304 C C . ASN B 1 129 ? -7.785 3.869 9.172 1 94.81 129 ASN B C 1
ATOM 2306 O O . ASN B 1 129 ? -8.469 4.254 10.125 1 94.81 129 ASN B O 1
ATOM 2310 N N . VAL B 1 130 ? -7.441 4.578 8.211 1 95.94 130 VAL B N 1
ATOM 2311 C CA . VAL B 1 130 ? -8.023 5.891 7.965 1 95.94 130 VAL B CA 1
ATOM 2312 C C . VAL B 1 130 ? -8.812 5.867 6.652 1 95.94 130 VAL B C 1
ATOM 2314 O O . VAL B 1 130 ? -8.32 5.363 5.641 1 95.94 130 VAL B O 1
ATOM 2317 N N . TYR B 1 131 ? -10.016 6.344 6.703 1 97.12 131 TYR B N 1
ATOM 2318 C CA . TYR B 1 131 ? -10.867 6.426 5.516 1 97.12 131 TYR B CA 1
ATOM 2319 C C . TYR B 1 131 ? -10.812 7.816 4.898 1 97.12 131 TYR B C 1
ATOM 2321 O O . TYR B 1 131 ? -11.055 8.812 5.582 1 97.12 131 TYR B O 1
ATOM 2329 N N . ALA B 1 132 ? -10.5 7.887 3.654 1 97.81 132 ALA B N 1
ATOM 2330 C CA . ALA B 1 132 ? -10.594 9.141 2.908 1 97.81 132 ALA B CA 1
ATOM 2331 C C . ALA B 1 132 ? -11.953 9.266 2.223 1 97.81 132 ALA B C 1
ATOM 2333 O O . ALA B 1 132 ? -12.336 8.414 1.419 1 97.81 132 ALA B O 1
ATOM 2334 N N . VAL B 1 133 ? -12.602 10.32 2.555 1 98.06 133 VAL B N 1
ATOM 2335 C CA . VAL B 1 133 ? -13.938 10.578 2.021 1 98.06 133 VAL B CA 1
ATOM 2336 C C . VAL B 1 133 ? -13.922 11.836 1.16 1 98.06 133 VAL B C 1
ATOM 2338 O O . VAL B 1 133 ? -13.516 12.906 1.624 1 98.06 133 VAL B O 1
ATOM 2341 N N . LYS B 1 134 ? -14.344 11.711 -0.015 1 97.94 134 LYS B N 1
ATOM 2342 C CA . LYS B 1 134 ? -14.422 12.859 -0.908 1 97.94 134 LYS B CA 1
ATOM 2343 C C . LYS B 1 134 ? -15.812 13.492 -0.871 1 97.94 134 LYS B C 1
ATOM 2345 O O . LYS B 1 134 ? -16.812 12.805 -1.099 1 97.94 134 LYS B O 1
ATOM 2350 N N . THR B 1 135 ? -15.836 14.758 -0.599 1 97.19 135 THR B N 1
ATOM 2351 C CA . THR B 1 135 ? -17.109 15.477 -0.547 1 97.19 135 THR B CA 1
ATOM 2352 C C . THR B 1 135 ? -17.562 15.875 -1.949 1 97.19 135 THR B C 1
ATOM 2354 O O . THR B 1 135 ? -16.812 15.719 -2.916 1 97.19 135 THR B O 1
ATOM 2357 N N . ALA B 1 136 ? -18.781 16.406 -2.021 1 96 136 ALA B N 1
ATOM 2358 C CA . ALA B 1 136 ? -19.344 16.859 -3.293 1 96 136 ALA B CA 1
ATOM 2359 C C . ALA B 1 136 ? -18.531 18.016 -3.877 1 96 136 ALA B C 1
ATOM 2361 O O . ALA B 1 136 ? -18.438 18.156 -5.098 1 96 136 ALA B O 1
ATOM 2362 N N . GLU B 1 137 ? -17.906 18.703 -3.051 1 94.38 137 GLU B N 1
ATOM 2363 C CA . GLU B 1 137 ? -17.141 19.859 -3.477 1 94.38 137 GLU B CA 1
ATOM 2364 C C . GLU B 1 137 ? -15.703 19.469 -3.82 1 94.38 137 GLU B C 1
ATOM 2366 O O . GLU B 1 137 ? -14.898 20.328 -4.215 1 94.38 137 GLU B O 1
ATOM 2371 N N . GLY B 1 138 ? -15.375 18.266 -3.641 1 93.38 138 GLY B N 1
ATOM 2372 C CA . GLY B 1 138 ? -14.055 17.797 -4.027 1 93.38 138 GLY B CA 1
ATOM 2373 C C . GLY B 1 138 ? -13.055 17.812 -2.889 1 93.38 138 GLY B C 1
ATOM 2374 O O . GLY B 1 138 ? -11.891 17.438 -3.068 1 93.38 138 GLY B O 1
ATOM 2375 N N . LYS B 1 139 ? -13.547 18.219 -1.734 1 92.56 139 LYS B N 1
ATOM 2376 C CA . LYS B 1 139 ? -12.688 18.219 -0.554 1 92.56 139 LYS B CA 1
ATOM 2377 C C . LYS B 1 139 ? -12.578 16.812 0.04 1 92.56 139 LYS B C 1
ATOM 2379 O O . LYS B 1 139 ? -13.5 16 -0.086 1 92.56 139 LYS B O 1
ATOM 2384 N N . GLU B 1 140 ? -11.43 16.609 0.726 1 94.31 140 GLU B N 1
ATOM 2385 C CA . GLU B 1 140 ? -11.234 15.32 1.376 1 94.31 140 GLU B CA 1
ATOM 2386 C C . GLU B 1 140 ? -11.406 15.43 2.889 1 94.31 140 GLU B C 1
ATOM 2388 O O . GLU B 1 140 ? -10.906 16.375 3.504 1 94.31 140 GLU B O 1
ATOM 2393 N N . ILE B 1 141 ? -12.133 14.5 3.377 1 94.44 141 ILE B N 1
ATOM 2394 C CA . ILE B 1 141 ? -12.289 14.305 4.812 1 94.44 141 ILE B CA 1
ATOM 2395 C C . ILE B 1 141 ? -11.695 12.953 5.219 1 94.44 141 ILE B C 1
ATOM 2397 O O . ILE B 1 141 ? -11.93 11.945 4.555 1 94.44 141 ILE B O 1
ATOM 2401 N N . TYR B 1 142 ? -10.93 12.977 6.297 1 96.12 142 TYR B N 1
ATOM 2402 C CA . TYR B 1 142 ? -10.273 11.766 6.766 1 96.12 142 TYR B CA 1
ATOM 2403 C C . TYR B 1 142 ? -10.859 11.305 8.094 1 96.12 142 TYR B C 1
ATOM 2405 O O . TYR B 1 142 ? -10.875 12.062 9.062 1 96.12 142 TYR B O 1
ATOM 2413 N N . LEU B 1 143 ? -11.305 10.086 8.094 1 95.69 143 LEU B N 1
ATOM 2414 C CA . LEU B 1 143 ? -11.992 9.547 9.266 1 95.69 143 LEU B CA 1
ATOM 2415 C C . LEU B 1 143 ? -11.266 8.312 9.797 1 95.69 143 LEU B C 1
ATOM 2417 O O . LEU B 1 143 ? -10.891 7.426 9.031 1 95.69 143 LEU B O 1
ATOM 2421 N N . PRO B 1 144 ? -11.117 8.227 11.102 1 94.31 144 PRO B N 1
ATOM 2422 C CA . PRO B 1 144 ? -10.57 6.977 11.633 1 94.31 144 PRO B CA 1
ATOM 2423 C C . PRO B 1 144 ? -11.562 5.816 11.539 1 94.31 144 PRO B C 1
ATOM 2425 O O . PRO B 1 144 ? -12.758 6.004 11.758 1 94.31 144 PRO B O 1
ATOM 2428 N N . ALA B 1 145 ? -11.086 4.672 11.234 1 94.38 145 ALA B N 1
ATOM 2429 C CA . ALA B 1 145 ? -11.922 3.477 11.172 1 94.38 145 ALA B CA 1
ATOM 2430 C C . ALA B 1 145 ? -12.055 2.826 12.539 1 94.38 145 ALA B C 1
ATOM 2432 O O . ALA B 1 145 ? -11.539 1.729 12.773 1 94.38 145 ALA B O 1
ATOM 2433 N N . ILE B 1 146 ? -12.797 3.477 13.367 1 93.5 146 ILE B N 1
ATOM 2434 C CA . ILE B 1 146 ? -13.039 2.979 14.719 1 93.5 146 ILE B CA 1
ATOM 2435 C C . ILE B 1 146 ? -14.531 3.064 15.039 1 93.5 146 ILE B C 1
ATOM 2437 O O . ILE B 1 146 ? -15.25 3.871 14.453 1 93.5 146 ILE B O 1
ATOM 2441 N N . PRO B 1 147 ? -14.977 2.285 15.969 1 93.88 147 PRO B N 1
ATOM 2442 C CA . PRO B 1 147 ? -16.406 2.197 16.234 1 93.88 147 PRO B CA 1
ATOM 2443 C C . PRO B 1 147 ? -17.016 3.533 16.672 1 93.88 147 PRO B C 1
ATOM 2445 O O . PRO B 1 147 ? -18.188 3.799 16.391 1 93.88 147 PRO B O 1
ATOM 2448 N N . SER B 1 148 ? -16.25 4.363 17.359 1 94.06 148 SER B N 1
ATOM 2449 C CA . SER B 1 148 ? -16.781 5.648 17.812 1 94.06 148 SER B CA 1
ATOM 2450 C C . SER B 1 148 ? -17.016 6.59 16.641 1 94.06 148 SER B C 1
ATOM 2452 O O . SER B 1 148 ? -17.781 7.555 16.75 1 94.06 148 SER B O 1
ATOM 2454 N N . CYS B 1 149 ? -16.391 6.348 15.516 1 95.31 149 CYS B N 1
ATOM 2455 C CA . CYS B 1 149 ? -16.547 7.172 14.32 1 95.31 149 CYS B CA 1
ATOM 2456 C C . CYS B 1 149 ? -17.422 6.48 13.289 1 95.31 149 CYS B C 1
ATOM 2458 O O . CYS B 1 149 ? -18.406 7.055 12.812 1 95.31 149 CYS B O 1
ATOM 2460 N N . VAL B 1 150 ? -17.109 5.297 13 1 96.94 150 VAL B N 1
ATOM 2461 C CA . VAL B 1 150 ? -17.891 4.516 12.047 1 96.94 150 VAL B CA 1
ATOM 2462 C C . VAL B 1 150 ? -19.016 3.771 12.781 1 96.94 150 VAL B C 1
ATOM 2464 O O . VAL B 1 150 ? -18.766 2.748 13.422 1 96.94 150 VAL B O 1
ATOM 2467 N N . LEU B 1 151 ? -20.219 4.145 12.57 1 97.38 151 LEU B N 1
ATOM 2468 C CA . LEU B 1 151 ? -21.344 3.664 13.367 1 97.38 151 LEU B CA 1
ATOM 2469 C C . LEU B 1 151 ? -22 2.453 12.711 1 97.38 151 LEU B C 1
ATOM 2471 O O . LEU B 1 151 ? -22.422 1.523 13.398 1 97.38 151 LEU B O 1
ATOM 2475 N N . SER B 1 152 ? -22.109 2.527 11.438 1 97.56 152 SER B N 1
ATOM 2476 C CA . SER B 1 152 ? -22.688 1.405 10.711 1 97.56 152 SER B CA 1
ATOM 2477 C C . SER B 1 152 ? -22.203 1.369 9.266 1 97.56 152 SER B C 1
ATOM 2479 O O . SER B 1 152 ? -21.859 2.406 8.695 1 97.56 152 SER B O 1
ATOM 2481 N N . VAL B 1 153 ? -22.172 0.2 8.727 1 98.19 153 VAL B N 1
ATOM 2482 C CA . VAL B 1 153 ? -21.812 -0.056 7.336 1 98.19 153 VAL B CA 1
ATOM 2483 C C . VAL B 1 153 ? -22.859 -0.976 6.699 1 98.19 153 VAL B C 1
ATOM 2485 O O . VAL B 1 153 ? -23.156 -2.047 7.23 1 98.19 153 VAL B O 1
ATOM 2488 N N . GLN B 1 154 ? -23.406 -0.551 5.609 1 96.31 154 GLN B N 1
ATOM 2489 C CA . GLN B 1 154 ? -24.391 -1.332 4.859 1 96.31 154 GLN B CA 1
ATOM 2490 C C . GLN B 1 154 ? -24.016 -1.412 3.383 1 96.31 154 GLN B C 1
ATOM 2492 O O . GLN B 1 154 ? -24.547 -0.66 2.562 1 96.31 154 GLN B O 1
ATOM 2497 N N . PRO B 1 155 ? -23.203 -2.326 3.031 1 95.25 155 PRO B N 1
ATOM 2498 C CA . PRO B 1 155 ? -22.75 -2.438 1.644 1 95.25 155 PRO B CA 1
ATOM 2499 C C . PRO B 1 155 ? -23.906 -2.645 0.663 1 95.25 155 PRO B C 1
ATOM 2501 O O . PRO B 1 155 ? -23.875 -2.125 -0.456 1 95.25 155 PRO B O 1
ATOM 2504 N N . GLU B 1 156 ? -24.906 -3.408 1.001 1 92.94 156 GLU B N 1
ATOM 2505 C CA . GLU B 1 156 ? -26.047 -3.672 0.129 1 92.94 156 GLU B CA 1
ATOM 2506 C C . GLU B 1 156 ? -26.797 -2.385 -0.198 1 92.94 156 GLU B C 1
ATOM 2508 O O . GLU B 1 156 ? -27.328 -2.232 -1.302 1 92.94 156 GLU B O 1
ATOM 2513 N N . GLU B 1 157 ? -26.812 -1.503 0.731 1 96.12 157 GLU B N 1
ATOM 2514 C CA . GLU B 1 157 ? -27.469 -0.213 0.533 1 96.12 157 GLU B CA 1
ATOM 2515 C C . GLU B 1 157 ? -26.484 0.835 0.027 1 96.12 157 GLU B C 1
ATOM 2517 O O . GLU B 1 157 ? -26.859 1.986 -0.204 1 96.12 157 GLU B O 1
ATOM 2522 N N . LYS B 1 158 ? -25.219 0.494 0.001 1 97.94 158 LYS B N 1
ATOM 2523 C CA . LYS B 1 158 ? -24.141 1.357 -0.469 1 97.94 158 LYS B CA 1
ATOM 2524 C C . LYS B 1 158 ? -23.984 2.578 0.431 1 97.94 158 LYS B C 1
ATOM 2526 O O . LYS B 1 158 ? -23.812 3.699 -0.056 1 97.94 158 LYS B O 1
ATOM 2531 N N . THR B 1 159 ? -24.062 2.303 1.798 1 98.38 159 THR B N 1
ATOM 2532 C CA . THR B 1 159 ? -24.016 3.432 2.719 1 98.38 159 THR B CA 1
ATOM 2533 C C . THR B 1 159 ? -23.188 3.096 3.951 1 98.38 159 THR B C 1
ATOM 2535 O O . THR B 1 159 ? -23.188 1.955 4.418 1 98.38 159 THR B O 1
ATOM 2538 N N . MET B 1 160 ? -22.484 4.055 4.426 1 98.69 160 MET B N 1
ATOM 2539 C CA . MET B 1 160 ? -21.781 4.062 5.703 1 98.69 160 MET B CA 1
ATOM 2540 C C . MET B 1 160 ? -22.203 5.254 6.555 1 98.69 160 MET B C 1
ATOM 2542 O O . MET B 1 160 ? -22.219 6.391 6.074 1 98.69 160 MET B O 1
ATOM 2546 N N . THR B 1 161 ? -22.531 5.023 7.793 1 98.56 161 THR B N 1
ATOM 2547 C CA . THR B 1 161 ? -22.891 6.098 8.711 1 98.56 161 THR B CA 1
ATOM 2548 C C . THR B 1 161 ? -21.75 6.395 9.68 1 98.56 161 THR B C 1
ATOM 2550 O O . THR B 1 161 ? -21.172 5.48 10.273 1 98.56 161 THR B O 1
ATOM 2553 N N . VAL B 1 162 ? -21.469 7.652 9.789 1 98.06 162 VAL B N 1
ATOM 2554 C CA . VAL B 1 162 ? -20.344 8.008 10.641 1 98.06 162 VAL B CA 1
ATOM 2555 C C . VAL B 1 162 ? -20.75 9.109 11.617 1 98.06 162 VAL B C 1
ATOM 2557 O O . VAL B 1 162 ? -21.703 9.852 11.359 1 98.06 162 VAL B O 1
ATOM 2560 N N . HIS B 1 163 ? -20.047 9.094 12.773 1 96.25 163 HIS B N 1
ATOM 2561 C CA . HIS B 1 163 ? -20.031 10.242 13.672 1 96.25 163 HIS B CA 1
ATOM 2562 C C . HIS B 1 163 ? -18.797 11.109 13.43 1 96.25 163 HIS B C 1
ATOM 2564 O O . HIS B 1 163 ? -17.672 10.648 13.594 1 96.25 163 HIS B O 1
ATOM 2570 N N . LEU B 1 164 ? -18.984 12.312 12.922 1 89.06 164 LEU B N 1
ATOM 2571 C CA . LEU B 1 164 ? -17.875 13.195 12.617 1 89.06 164 LEU B CA 1
ATOM 2572 C C . LEU B 1 164 ? -17.281 13.773 13.898 1 89.06 164 LEU B C 1
ATOM 2574 O O . LEU B 1 164 ? -17.984 14.43 14.672 1 89.06 164 LEU B O 1
ATOM 2578 N N . PRO B 1 165 ? -16.062 13.188 14.266 1 69.19 165 PRO B N 1
ATOM 2579 C CA . PRO B 1 165 ? -15.492 13.719 15.508 1 69.19 165 PRO B CA 1
ATOM 2580 C C . PRO B 1 165 ? -15.32 15.234 15.477 1 69.19 165 PRO B C 1
ATOM 2582 O O . PRO B 1 165 ? -15.203 15.828 14.398 1 69.19 165 PRO B O 1
ATOM 2585 N N . GLU B 1 166 ? -15.773 15.922 16.531 1 57.16 166 GLU B N 1
ATOM 2586 C CA . GLU B 1 166 ? -15.141 17.219 16.688 1 57.16 166 GLU B CA 1
ATOM 2587 C C . GLU B 1 166 ? -13.617 17.094 16.734 1 57.16 166 GLU B C 1
ATOM 2589 O O . GLU B 1 166 ? -13.086 16.203 17.406 1 57.16 166 GLU B O 1
ATOM 2594 N N . TRP B 1 167 ? -12.867 16.922 15.672 1 48.59 167 TRP B N 1
ATOM 2595 C CA . TRP B 1 167 ? -11.422 16.75 15.828 1 48.59 167 TRP B CA 1
ATOM 2596 C C . TRP B 1 167 ? -10.969 17.234 17.203 1 48.59 167 TRP B C 1
ATOM 2598 O O . TRP B 1 167 ? -11.172 18.391 17.562 1 48.59 167 TRP B O 1
ATOM 2608 N N . GLU B 1 168 ? -11.633 16.828 18.359 1 41.62 168 GLU B N 1
ATOM 2609 C CA . GLU B 1 168 ? -10.969 17.219 19.594 1 41.62 168 GLU B CA 1
ATOM 2610 C C . GLU B 1 168 ? -9.578 16.594 19.688 1 41.62 168 GLU B C 1
ATOM 2612 O O . GLU B 1 168 ? -9.344 15.492 19.188 1 41.62 168 GLU B O 1
#

Foldseek 3Di:
DPCPPPFDKDFFWAFAAADDFQQKTWTQGDFPCVVQQQVDQWKDWPHDIWGWPGWDDDVRTIITDTPPRTTRVSNVVRHGTTIMDGPVSGDDDDPPDDGPVLQFQAFEAEPVGHTAAGFHDWADDPPFIWTWGAGPVRDTDIDTPDCQFFPDDDSVVSYTYTHDDPPD/DPCPPPFDKDFFWAFAAADPFQQKTWTQGDFPCVVQQQVDQWKDWPHDIWGWPGWDDDVRTIITDTPPRGTRVSNVVRHGTTIMDGPVSGDDDDPPDDGPVLQFQAFEAEPVGHTAAGFHDWADDPPFIWTWGAGPVRDTDIDTPDCQFWPDDDSVVSYTYTHDDPPD

InterPro domains:
  IPR002676 RimM, N-terminal [PF01782] (11-87)
  IPR009000 Translation protein, beta-barrel domain superfamily [SSF50447] (8-92)
  IPR011033 PRC-barrel-like superfamily [SSF50346] (98-166)
  IPR011961 Ribosome maturation factor RimM [MF_00014] (9-168)
  IPR011961 Ribosome maturation factor RimM [PTHR33692] (7-166)
  IPR011961 Ribosome maturation factor RimM [TIGR02273] (9-166)
  IPR036976 RimM, N-terminal domain superfamily [G3DSA:2.40.30.60] (3-92)
  IPR056792 Ribosome maturation factor RimM, PRC barrel domain [PF24986] (101-166)

Organism: NCBI:txid592028

pLDDT: mean 91.49, std 12.37, range [30.61, 98.88]

Radius of gyration: 23.15 Å; Cα contacts (8 Å, |Δi|>4): 714; chains: 2; bounding box: 56×65×43 Å

Secondary structure (DSSP, 8-state):
-----SPPEEEEEEEEEEETTTTEEEEEE-SS-GGGGGG--EEEETTEEEEEEEEEEETTEEEEEETT--SHHHHGGGTTPEEEEEGGGSPPPPTT---HHHHTTPEEEETTS-EEEEEEEEE--SSS-EEEEE-TTS-EEEEE-STTTEEEEEGGGTEEEE------/-----SPPEEEEEEEEEEETTTTEEEEEE-SS-GGGGGG--EEEETTEEEEEEEEEEETTEEEEEETT--SHHHHGGGTTPEEEEEGGGSPPPPTT---HHHHTTPEEEETTS-EEEEEEEEE--SSS-EEEEE-TTS-EEEEE-STTTEEEEEGGGTEEEE------